Protein AF-A0A850KMX1-F1 (afdb_monomer_lite)

Sequence (187 aa):
MRYEDTRYHNSIPLKSLFILPLLAMLLAETGAYGQVQEAETCGSYVDKFEAGLPGVSKLPDMSARDGIELLSINFREVMRASDQAMKCFSSARNHAVSKKHKEAIEAGIGRTAWVFATAQSQFEQSLDALSSQMLTDLAPAAGGNTEALPEDDAMVRSMEILFDSYMLFERSQELSRRFTGVAPVTE

Structure (mmCIF, N/CA/C/O backbone):
data_AF-A0A850KMX1-F1
#
_entry.id   AF-A0A850KMX1-F1
#
loop_
_atom_site.group_PDB
_atom_site.id
_atom_site.type_symbol
_atom_site.label_atom_id
_atom_site.label_alt_id
_atom_site.label_comp_id
_atom_site.label_asym_id
_atom_site.label_entity_id
_atom_site.label_seq_id
_atom_site.pdbx_PDB_ins_code
_atom_site.Cartn_x
_atom_site.Cartn_y
_atom_site.Cartn_z
_atom_site.occupancy
_atom_site.B_iso_or_equiv
_atom_site.auth_seq_id
_atom_site.auth_comp_id
_atom_site.auth_asym_id
_atom_site.auth_atom_id
_atom_site.pdbx_PDB_model_num
ATOM 1 N N . MET A 1 1 ? -52.595 42.057 81.841 1.00 40.75 1 MET A N 1
ATOM 2 C CA . MET A 1 1 ? -51.297 42.234 81.151 1.00 40.75 1 MET A CA 1
ATOM 3 C C . MET A 1 1 ? -50.528 40.936 81.404 1.00 40.75 1 MET A C 1
ATOM 5 O O . MET A 1 1 ? -50.157 40.733 82.545 1.00 40.75 1 MET A O 1
ATOM 9 N N . ARG A 1 2 ? -50.550 39.867 80.591 1.00 42.84 2 ARG A N 1
ATOM 10 C CA . ARG A 1 2 ? -50.191 39.646 79.168 1.00 42.84 2 ARG A CA 1
ATOM 11 C C . ARG A 1 2 ? -48.823 40.206 78.772 1.00 42.84 2 ARG A C 1
ATOM 13 O O . ARG A 1 2 ? -48.742 41.407 78.569 1.00 42.84 2 ARG A O 1
ATOM 20 N N . TYR A 1 3 ? -47.846 39.302 78.659 1.00 37.03 3 TYR A N 1
ATOM 21 C CA . TYR A 1 3 ? -46.664 39.283 77.777 1.00 37.03 3 TYR A CA 1
ATOM 22 C C . TYR A 1 3 ? -46.131 37.837 77.849 1.00 37.03 3 TYR A C 1
ATOM 24 O O . TYR A 1 3 ? -45.719 37.402 78.918 1.00 37.03 3 TYR A O 1
ATOM 32 N N . GLU A 1 4 ? -46.590 36.948 76.971 1.00 38.19 4 GLU A N 1
ATOM 33 C CA . GLU A 1 4 ? -46.001 36.566 75.673 1.00 38.19 4 GLU A CA 1
ATOM 34 C C . GLU A 1 4 ? -44.667 35.812 75.769 1.00 38.19 4 GLU A C 1
ATOM 36 O O . GLU A 1 4 ? -43.686 36.250 76.361 1.00 38.19 4 GLU A O 1
ATOM 41 N N . ASP A 1 5 ? -44.730 34.629 75.167 1.00 42.19 5 ASP A N 1
ATOM 42 C CA . ASP A 1 5 ? -43.816 33.501 75.132 1.00 42.19 5 ASP A CA 1
ATOM 43 C C . ASP A 1 5 ? -43.307 33.401 73.687 1.00 42.19 5 ASP A C 1
ATOM 45 O O . ASP A 1 5 ? -44.103 33.579 72.767 1.00 42.19 5 ASP A O 1
ATOM 49 N N . THR A 1 6 ? -42.016 33.158 73.461 1.00 42.34 6 THR A N 1
ATOM 50 C CA . THR A 1 6 ? -41.500 32.581 72.200 1.00 42.34 6 THR A CA 1
ATOM 51 C C . THR A 1 6 ? -40.015 32.230 72.340 1.00 42.34 6 THR A C 1
ATOM 53 O O . THR A 1 6 ? -39.121 33.055 72.153 1.00 42.34 6 THR A O 1
ATOM 56 N N . ARG A 1 7 ? -39.729 30.952 72.624 1.00 42.97 7 ARG A N 1
ATOM 57 C CA . ARG A 1 7 ? -38.432 30.338 72.305 1.00 42.97 7 ARG A CA 1
ATOM 58 C C . ARG A 1 7 ? -38.431 29.878 70.848 1.00 42.97 7 ARG A C 1
ATOM 60 O O . ARG A 1 7 ? -39.273 29.086 70.439 1.00 42.97 7 ARG A O 1
ATOM 67 N N . TYR A 1 8 ? -37.442 30.347 70.095 1.00 38.47 8 TYR A N 1
ATOM 68 C CA . TYR A 1 8 ? -37.100 29.868 68.759 1.00 38.47 8 TYR A CA 1
ATOM 69 C C . TYR A 1 8 ? -36.572 28.424 68.819 1.00 38.47 8 TYR A C 1
ATOM 71 O O . TYR A 1 8 ? -35.484 28.181 69.340 1.00 38.47 8 TYR A O 1
ATOM 79 N N . HIS A 1 9 ? -37.311 27.474 68.242 1.00 38.50 9 HIS A N 1
ATOM 80 C CA . HIS A 1 9 ? -36.783 26.175 67.823 1.00 38.50 9 HIS A CA 1
ATOM 81 C C . HIS A 1 9 ? -36.528 26.213 66.315 1.00 38.50 9 HIS A C 1
ATOM 83 O O . HIS A 1 9 ? -37.447 26.335 65.509 1.00 38.50 9 HIS A O 1
ATOM 89 N N . ASN A 1 10 ? -35.256 26.109 65.945 1.00 40.59 10 ASN A N 1
ATOM 90 C CA . ASN A 1 10 ? -34.795 26.051 64.566 1.00 40.59 10 ASN A CA 1
ATOM 91 C C . ASN A 1 10 ? -35.117 24.657 63.994 1.00 40.59 10 ASN A C 1
ATOM 93 O O . ASN A 1 10 ? -34.495 23.672 64.385 1.00 40.59 10 ASN A O 1
ATOM 97 N N . SER A 1 11 ? -36.116 24.570 63.113 1.00 42.03 11 SER A N 1
ATOM 98 C CA . SER A 1 11 ? -36.486 23.352 62.378 1.00 42.03 11 SER A CA 1
ATOM 99 C C . SER A 1 11 ? -36.629 23.711 60.901 1.00 42.03 11 SER A C 1
ATOM 101 O O . SER A 1 11 ? -37.638 24.283 60.496 1.00 42.03 11 SER A O 1
ATOM 103 N N . ILE A 1 12 ? -35.611 23.412 60.093 1.00 48.59 12 ILE A N 1
ATOM 104 C CA . ILE A 1 12 ? -35.689 23.532 58.632 1.00 48.59 12 ILE A CA 1
ATOM 105 C C . ILE A 1 12 ? -36.403 22.277 58.102 1.00 48.59 12 ILE A C 1
ATOM 107 O O . ILE A 1 12 ? -35.935 21.170 58.378 1.00 48.59 12 ILE A O 1
ATOM 111 N N . PRO A 1 13 ? -37.510 22.391 57.346 1.00 41.84 13 PRO A N 1
ATOM 112 C CA . PRO A 1 13 ? -38.149 21.227 56.750 1.00 41.84 13 PRO A CA 1
ATOM 113 C C . PRO A 1 13 ? -37.373 20.737 55.517 1.00 41.84 13 PRO A C 1
ATOM 115 O O . PRO A 1 13 ? -37.164 21.475 54.554 1.00 41.84 13 PRO A O 1
ATOM 118 N N . LEU A 1 14 ? -37.001 19.451 55.529 1.00 47.19 14 LEU A N 1
ATOM 119 C CA . LEU A 1 14 ? -36.587 18.684 54.351 1.00 47.19 14 LEU A CA 1
ATOM 120 C C . LEU A 1 14 ? -37.725 18.655 53.317 1.00 47.19 14 LEU A C 1
ATOM 122 O O . LEU A 1 14 ? -38.615 17.813 53.408 1.00 47.19 14 LEU A O 1
ATOM 126 N N . LYS A 1 15 ? -37.685 19.527 52.309 1.00 43.72 15 LYS A N 1
ATOM 127 C CA . LYS A 1 15 ? -38.418 19.347 51.043 1.00 43.72 15 LYS A CA 1
ATOM 128 C C . LYS A 1 15 ? -37.691 20.048 49.895 1.00 43.72 15 LYS A C 1
ATOM 130 O O . LYS A 1 15 ? -38.143 21.087 49.438 1.00 43.72 15 LYS A O 1
ATOM 135 N N . SER A 1 16 ? -36.571 19.498 49.426 1.00 48.62 16 SER A N 1
ATOM 136 C CA . SER A 1 16 ? -36.074 19.772 48.065 1.00 48.62 16 SER A CA 1
ATOM 137 C C . SER A 1 16 ? -34.912 18.841 47.713 1.00 48.62 16 SER A C 1
ATOM 139 O O . SER A 1 16 ? -33.753 19.208 47.854 1.00 48.62 16 SER A O 1
ATOM 141 N N . LEU A 1 17 ? -35.206 17.602 47.316 1.00 47.88 17 LEU A N 1
ATOM 142 C CA . LEU A 1 17 ? -34.205 16.664 46.787 1.00 47.88 17 LEU A CA 1
ATOM 143 C C . LEU A 1 17 ? -34.908 15.626 45.897 1.00 47.88 17 LEU A C 1
ATOM 145 O O . LEU A 1 17 ? -34.951 14.444 46.200 1.00 47.88 17 LEU A O 1
ATOM 149 N N . PHE A 1 18 ? -35.533 16.090 44.812 1.00 45.28 18 PHE A N 1
ATOM 150 C CA . PHE A 1 18 ? -36.140 15.220 43.792 1.00 45.28 18 PHE A CA 1
ATOM 151 C C . PHE A 1 18 ? -35.980 15.799 42.372 1.00 45.28 18 PHE A C 1
ATOM 153 O O . PHE A 1 18 ? -36.916 15.796 41.584 1.00 45.28 18 PHE A O 1
ATOM 160 N N . ILE A 1 19 ? -34.791 16.316 42.024 1.00 49.88 19 ILE A N 1
ATOM 161 C CA . ILE A 1 19 ? -34.475 16.748 40.636 1.00 49.88 19 ILE A CA 1
ATOM 162 C C . ILE A 1 19 ? -33.159 16.123 40.119 1.00 49.88 19 ILE A C 1
ATOM 164 O O . ILE A 1 19 ? -32.610 16.546 39.114 1.00 49.88 19 ILE A O 1
ATOM 168 N N . LEU A 1 20 ? -32.624 15.080 40.766 1.00 46.66 20 LEU A N 1
ATOM 169 C CA . LEU A 1 20 ? -31.326 14.503 40.374 1.00 46.66 20 LEU A CA 1
ATOM 170 C C . LEU A 1 20 ? -31.308 13.203 39.538 1.00 46.66 20 LEU A C 1
ATOM 172 O O . LEU A 1 20 ? -30.214 12.868 39.093 1.00 46.66 20 LEU A O 1
ATOM 176 N N . PRO A 1 21 ? -32.410 12.488 39.206 1.00 48.66 21 PRO A N 1
ATOM 177 C CA . PRO A 1 21 ? -32.276 11.317 38.335 1.00 48.66 21 PRO A CA 1
ATOM 178 C C . PRO A 1 21 ? -32.398 11.636 36.833 1.00 48.66 21 PRO A C 1
ATOM 180 O O . PRO A 1 21 ? -31.890 10.869 36.021 1.00 48.66 21 PRO A O 1
ATOM 183 N N . LEU A 1 22 ? -33.013 12.759 36.429 1.00 42.19 22 LEU A N 1
ATOM 184 C CA . LEU A 1 22 ? -33.226 13.050 34.999 1.00 42.19 22 LEU A CA 1
ATOM 185 C C . LEU A 1 22 ? -31.980 13.583 34.273 1.00 42.19 22 LEU A C 1
ATOM 187 O O . LEU A 1 22 ? -31.841 13.365 33.073 1.00 42.19 22 LEU A O 1
ATOM 191 N N . LEU A 1 23 ? -31.049 14.236 34.979 1.00 42.75 23 LEU A N 1
ATOM 192 C CA . LEU A 1 23 ? -29.829 14.766 34.354 1.00 42.75 23 LEU A CA 1
ATOM 193 C C . LEU A 1 23 ? -28.781 13.670 34.072 1.00 42.75 23 LEU A C 1
ATOM 195 O O . LEU A 1 23 ? -27.929 13.842 33.207 1.00 42.75 23 LEU A O 1
ATOM 199 N N . ALA A 1 24 ? -28.860 12.528 34.764 1.00 46.09 24 ALA A N 1
ATOM 200 C CA . ALA A 1 24 ? -27.948 11.402 34.564 1.00 46.09 24 ALA A CA 1
ATOM 201 C C . ALA A 1 24 ? -28.299 10.550 33.327 1.00 46.09 24 ALA A C 1
ATOM 203 O O . ALA A 1 24 ? -27.406 9.949 32.736 1.00 46.09 24 ALA A O 1
ATOM 204 N N . MET A 1 25 ? -29.566 10.526 32.890 1.00 41.56 25 MET A N 1
ATOM 205 C CA . MET A 1 25 ? -29.974 9.777 31.689 1.00 41.56 25 MET A CA 1
ATOM 206 C C . MET A 1 25 ? -29.529 10.446 30.377 1.00 41.56 25 MET A C 1
ATOM 208 O O . MET A 1 25 ? -29.204 9.743 29.426 1.00 41.56 25 MET A O 1
ATOM 212 N N . LEU A 1 26 ? -29.403 11.777 30.331 1.00 42.06 26 LEU A N 1
ATOM 213 C CA . LEU A 1 26 ? -28.956 12.506 29.128 1.00 42.06 26 LEU A CA 1
ATOM 214 C C . LEU A 1 26 ? -27.440 12.427 28.862 1.00 42.06 26 LEU A C 1
ATOM 216 O O . LEU A 1 26 ? -27.001 12.670 27.742 1.00 42.06 26 LEU A O 1
ATOM 220 N N . LEU A 1 27 ? -26.632 12.058 29.860 1.00 46.91 27 LEU A N 1
ATOM 221 C CA . LEU A 1 27 ? -25.179 11.877 29.709 1.00 46.91 27 LEU A CA 1
ATOM 222 C C . LEU A 1 27 ? -24.787 10.466 29.238 1.00 46.91 27 LEU A C 1
ATOM 224 O O . LEU A 1 27 ? -23.640 10.245 28.858 1.00 46.91 27 LEU A O 1
ATOM 228 N N . ALA A 1 28 ? -25.722 9.511 29.239 1.00 44.50 28 ALA A N 1
ATOM 229 C CA . ALA A 1 28 ? -25.463 8.156 28.755 1.00 44.50 28 ALA A CA 1
ATOM 230 C C . ALA A 1 28 ? -25.544 8.054 27.219 1.00 44.50 28 ALA A C 1
ATOM 232 O O . ALA A 1 28 ? -24.813 7.269 26.614 1.00 44.50 28 ALA A O 1
ATOM 233 N N . GLU A 1 29 ? -26.381 8.870 26.570 1.00 42.25 29 GLU A N 1
ATOM 234 C CA . GLU A 1 29 ? -26.583 8.815 25.113 1.00 42.25 29 GLU A CA 1
ATOM 235 C C . GLU A 1 29 ? -25.522 9.593 24.319 1.00 42.25 29 GLU A C 1
ATOM 237 O O . GLU A 1 29 ? -25.175 9.202 23.203 1.00 42.25 29 GLU A O 1
ATOM 242 N N . THR A 1 30 ? -24.918 10.632 24.903 1.00 49.91 30 THR A N 1
ATOM 243 C CA . THR A 1 30 ? -23.808 11.368 24.268 1.00 49.91 30 THR A CA 1
ATOM 244 C C . THR A 1 30 ? -22.507 10.565 24.250 1.00 49.91 30 THR A C 1
ATOM 246 O O . THR A 1 30 ? -21.709 10.705 23.323 1.00 49.91 30 THR A O 1
ATOM 249 N N . GLY A 1 31 ? -22.315 9.664 25.219 1.00 49.69 31 GLY A N 1
ATOM 250 C CA . GLY A 1 31 ? -21.156 8.774 25.269 1.00 49.69 31 GLY A CA 1
ATOM 251 C C . GLY A 1 31 ? -21.110 7.799 24.092 1.00 49.69 31 GLY A C 1
ATOM 252 O O . GLY A 1 31 ? -20.048 7.586 23.519 1.00 49.69 31 GLY A O 1
ATOM 253 N N . ALA A 1 32 ? -22.254 7.253 23.672 1.00 49.75 32 ALA A N 1
ATOM 254 C CA . ALA A 1 32 ? -22.308 6.321 22.546 1.00 49.75 32 ALA A CA 1
ATOM 255 C C . ALA A 1 32 ? -22.089 7.009 21.185 1.00 49.75 32 ALA A C 1
ATOM 257 O O . ALA A 1 32 ? -21.544 6.383 20.278 1.00 49.75 32 ALA A O 1
ATOM 258 N N . TYR A 1 33 ? -22.496 8.275 21.042 1.00 54.00 33 TYR A N 1
ATOM 259 C CA . TYR A 1 33 ? -22.301 9.055 19.813 1.00 54.00 33 TYR A CA 1
ATOM 260 C C . TYR A 1 33 ? -20.843 9.506 19.642 1.00 54.00 33 TYR A C 1
ATOM 262 O O . TYR A 1 33 ? -20.275 9.331 18.567 1.00 54.00 33 TYR A O 1
ATOM 270 N N . GLY A 1 34 ? -20.202 9.997 20.711 1.00 57.88 34 GLY A N 1
ATOM 271 C CA . GLY A 1 34 ? -18.785 10.388 20.668 1.00 57.88 34 GLY A CA 1
ATOM 272 C C . GLY A 1 34 ? -17.829 9.216 20.406 1.00 57.88 34 GLY A C 1
ATOM 273 O O . GLY A 1 34 ? -16.787 9.395 19.787 1.00 57.88 34 GLY A O 1
ATOM 274 N N . GLN A 1 35 ? -18.208 8.002 20.818 1.00 57.62 35 GLN A N 1
ATOM 275 C CA . GLN A 1 35 ? -17.413 6.778 20.639 1.00 57.62 35 GLN A CA 1
ATOM 276 C C . GLN A 1 35 ? -17.375 6.270 19.191 1.00 57.62 35 GLN A C 1
ATOM 278 O O . GLN A 1 35 ? -16.354 5.769 18.735 1.00 57.62 35 GLN A O 1
ATOM 283 N N . VAL A 1 36 ? -18.477 6.395 18.448 1.00 60.62 36 VAL A N 1
ATOM 284 C CA . VAL A 1 36 ? -18.501 6.025 17.020 1.00 60.62 36 VAL A CA 1
ATOM 285 C C . VAL A 1 36 ? -17.684 7.027 16.198 1.00 60.62 36 VAL A C 1
ATOM 287 O O . VAL A 1 36 ? -16.958 6.641 15.286 1.00 60.62 36 VAL A O 1
ATOM 290 N N . GLN A 1 37 ? -17.721 8.300 16.591 1.00 72.19 37 GLN A N 1
ATOM 291 C CA . GLN A 1 37 ? -17.010 9.380 15.916 1.00 72.19 37 GLN A CA 1
ATOM 292 C C . GLN A 1 37 ? -15.475 9.257 16.017 1.00 72.19 37 GLN A C 1
ATOM 294 O O . GLN A 1 37 ? -14.766 9.621 15.078 1.00 72.19 37 GLN A O 1
ATOM 299 N N . GLU A 1 38 ? -14.938 8.710 17.116 1.00 73.12 38 GLU A N 1
ATOM 300 C CA . GLU A 1 38 ? -13.495 8.438 17.257 1.00 73.12 38 GLU A CA 1
ATOM 301 C C . GLU A 1 38 ? -13.024 7.353 16.271 1.00 73.12 38 GLU A C 1
ATOM 303 O O . GLU A 1 38 ? -12.017 7.534 15.582 1.00 73.12 38 GLU A O 1
ATOM 308 N N . ALA A 1 39 ? -13.794 6.268 16.123 1.00 75.19 39 ALA A N 1
ATOM 309 C CA . ALA A 1 39 ? -13.506 5.211 15.153 1.00 75.19 39 ALA A CA 1
ATOM 310 C C . ALA A 1 39 ? -13.591 5.714 13.698 1.00 75.19 39 ALA A C 1
ATOM 312 O O . ALA A 1 39 ? -12.718 5.402 12.886 1.00 75.19 39 ALA A O 1
ATOM 313 N N . GLU A 1 40 ? -14.589 6.544 13.377 1.00 78.31 40 GLU A N 1
ATOM 314 C CA . GLU A 1 40 ? -14.701 7.212 12.071 1.00 78.31 40 GLU A CA 1
ATOM 315 C C . GLU A 1 40 ? -13.499 8.129 11.799 1.00 78.31 40 GLU A C 1
ATOM 317 O O . GLU A 1 40 ? -12.924 8.107 10.709 1.00 78.31 40 GLU A O 1
ATOM 322 N N . THR A 1 41 ? -13.044 8.872 12.812 1.00 89.44 41 THR A N 1
ATOM 323 C CA . THR A 1 41 ? -11.872 9.752 12.695 1.00 89.44 41 THR A CA 1
ATOM 324 C C . THR A 1 41 ? -10.599 8.955 12.398 1.00 89.44 41 THR A C 1
ATOM 326 O O . THR A 1 41 ? -9.825 9.346 11.524 1.00 89.44 41 THR A O 1
ATOM 329 N N . CYS A 1 42 ? -10.390 7.809 13.056 1.00 93.19 42 CYS A N 1
ATOM 330 C CA . CYS A 1 42 ? -9.267 6.919 12.744 1.00 93.19 42 CYS A CA 1
ATOM 331 C C . CYS A 1 42 ? -9.371 6.301 11.338 1.00 93.19 42 CYS A C 1
ATOM 333 O O . CYS A 1 42 ? -8.352 6.115 10.675 1.00 93.19 42 CYS A O 1
ATOM 335 N N . GLY A 1 43 ? -10.584 6.013 10.857 1.00 91.69 43 GLY A N 1
ATOM 336 C CA . GLY A 1 43 ? -10.814 5.521 9.496 1.00 91.69 43 GLY A CA 1
ATOM 337 C C . GLY A 1 43 ? -10.489 6.552 8.411 1.00 91.69 43 GLY A C 1
ATOM 338 O O . GLY A 1 43 ? -10.031 6.168 7.335 1.00 91.69 43 GLY A O 1
ATOM 339 N N . SER A 1 44 ? -10.636 7.846 8.712 1.00 95.38 44 SER A N 1
ATOM 340 C CA . SER A 1 44 ? -10.509 8.927 7.725 1.00 95.38 44 SER A CA 1
ATOM 341 C C . SER A 1 44 ? -9.155 9.005 7.011 1.00 95.38 44 SER A C 1
ATOM 343 O O . SER A 1 44 ? -9.078 9.459 5.868 1.00 95.38 44 SER A O 1
ATOM 345 N N . TYR A 1 45 ? -8.077 8.515 7.640 1.00 96.25 45 TYR A N 1
ATOM 346 C CA . TYR A 1 45 ? -6.745 8.492 7.027 1.00 96.25 45 TYR A CA 1
ATOM 347 C C . TYR A 1 45 ? -6.723 7.714 5.705 1.00 96.25 45 TYR A C 1
ATOM 349 O O . TYR A 1 45 ? -5.943 8.062 4.816 1.00 96.25 45 TYR A O 1
ATOM 357 N N . VAL A 1 46 ? -7.563 6.681 5.565 1.00 96.44 46 VAL A N 1
ATOM 358 C CA . VAL A 1 46 ? -7.567 5.787 4.399 1.00 96.44 46 VAL A CA 1
ATOM 359 C C . VAL A 1 46 ? -8.720 6.015 3.419 1.00 96.44 46 VAL A C 1
ATOM 361 O O . VAL A 1 46 ? -8.725 5.392 2.362 1.00 96.44 46 VAL A O 1
ATOM 364 N N . ASP A 1 47 ? -9.651 6.931 3.700 1.00 95.19 47 ASP A N 1
ATOM 365 C CA . ASP A 1 47 ? -10.864 7.146 2.888 1.00 95.19 47 ASP A CA 1
ATOM 366 C C . ASP A 1 47 ? -10.559 7.414 1.412 1.00 95.19 47 ASP A C 1
ATOM 368 O O . ASP A 1 47 ? -11.194 6.868 0.514 1.00 95.19 47 ASP A O 1
ATOM 372 N N . LYS A 1 48 ? -9.521 8.212 1.142 1.00 95.06 48 LYS A N 1
ATOM 373 C CA . LYS A 1 48 ? -9.138 8.565 -0.232 1.00 95.06 48 LYS A CA 1
ATOM 374 C C . LYS A 1 48 ? -8.616 7.381 -1.063 1.00 95.06 48 LYS A C 1
ATOM 376 O O . LYS A 1 48 ? -8.370 7.550 -2.253 1.00 95.06 48 LYS A O 1
ATOM 381 N N . PHE A 1 49 ? -8.415 6.221 -0.441 1.00 96.44 49 PHE A N 1
ATOM 382 C CA . PHE A 1 49 ? -7.856 5.017 -1.050 1.00 96.44 49 PHE A CA 1
ATOM 383 C C . PHE A 1 49 ? -8.859 3.862 -1.138 1.00 96.44 49 PHE A C 1
ATOM 385 O O . PHE A 1 49 ? -8.475 2.763 -1.523 1.00 96.44 49 PHE A O 1
ATOM 392 N N . GLU A 1 50 ? -10.139 4.073 -0.813 1.00 93.31 50 GLU A N 1
ATOM 393 C CA . GLU A 1 50 ? -11.155 3.009 -0.883 1.00 93.31 50 GLU A CA 1
ATOM 394 C C . GLU A 1 50 ? -11.295 2.388 -2.276 1.00 93.31 50 GLU A C 1
ATOM 396 O O . GLU A 1 50 ? -11.562 1.197 -2.400 1.00 93.31 50 GLU A O 1
ATOM 401 N N . ALA A 1 51 ? -11.078 3.177 -3.328 1.00 92.00 51 ALA A N 1
ATOM 402 C CA . ALA A 1 51 ? -11.082 2.694 -4.708 1.00 92.00 51 ALA A CA 1
ATOM 403 C C . ALA A 1 51 ? -9.743 2.050 -5.136 1.00 92.00 51 ALA A C 1
ATOM 405 O O . ALA A 1 51 ? -9.597 1.630 -6.285 1.00 92.00 51 ALA A O 1
ATOM 406 N N . GLY A 1 52 ? -8.765 1.980 -4.232 1.00 91.81 52 GLY A N 1
ATOM 407 C CA . GLY A 1 52 ? -7.401 1.538 -4.494 1.00 91.81 52 GLY A CA 1
ATOM 408 C C . GLY A 1 52 ? -6.416 2.693 -4.689 1.00 91.81 52 GLY A C 1
ATOM 409 O O . GLY A 1 52 ? -6.579 3.790 -4.148 1.00 91.81 52 GLY A O 1
ATOM 410 N N . LEU A 1 53 ? -5.347 2.428 -5.437 1.00 94.88 53 LEU A N 1
ATOM 411 C CA . LEU A 1 53 ? -4.252 3.362 -5.657 1.00 94.88 53 LEU A CA 1
ATOM 412 C C . LEU A 1 53 ? -4.658 4.506 -6.601 1.00 94.88 53 LEU A C 1
ATOM 414 O O . LEU A 1 53 ? -5.088 4.264 -7.734 1.00 94.88 53 LEU A O 1
ATOM 418 N N . PRO A 1 54 ? -4.471 5.772 -6.190 1.00 92.06 54 PRO A N 1
ATOM 419 C CA . PRO A 1 54 ? -4.733 6.907 -7.056 1.00 92.06 54 PRO A CA 1
ATOM 420 C C . PRO A 1 54 ? -3.801 6.897 -8.267 1.00 92.06 54 PRO A C 1
ATOM 422 O O . PRO A 1 54 ? -2.624 6.561 -8.171 1.00 92.06 54 PRO A O 1
ATOM 425 N N . GLY A 1 55 ? -4.327 7.305 -9.421 1.00 85.69 55 GLY A N 1
ATOM 426 C CA . GLY A 1 55 ? -3.524 7.483 -10.631 1.00 85.69 55 GLY A CA 1
ATOM 427 C C . GLY A 1 55 ? -3.195 6.204 -11.404 1.00 85.69 55 GLY A C 1
ATOM 428 O O . GLY A 1 55 ? -2.655 6.330 -12.497 1.00 85.69 55 GLY A O 1
ATOM 429 N N . VAL A 1 56 ? -3.584 5.012 -10.928 1.00 87.00 56 VAL A N 1
ATOM 430 C CA . VAL A 1 56 ? -3.369 3.741 -11.657 1.00 87.00 56 VAL A CA 1
ATOM 431 C C . VAL A 1 56 ? -3.983 3.767 -13.060 1.00 87.00 56 VAL A C 1
ATOM 433 O O . VAL A 1 56 ? -3.396 3.256 -14.006 1.00 87.00 56 VAL A O 1
ATOM 436 N N . SER A 1 57 ? -5.121 4.443 -13.236 1.00 89.44 57 SER A N 1
ATOM 437 C CA . SER A 1 57 ? -5.769 4.596 -14.545 1.00 89.44 57 SER A CA 1
ATOM 438 C C . SER A 1 57 ? -4.956 5.393 -15.570 1.00 89.44 57 SER A C 1
ATOM 440 O O . SER A 1 57 ? -5.268 5.322 -16.752 1.00 89.44 57 SER A O 1
ATOM 442 N N . LYS A 1 58 ? -3.941 6.151 -15.138 1.00 90.44 58 LYS A N 1
ATOM 443 C CA . LYS A 1 58 ? -3.061 6.939 -16.013 1.00 90.44 58 LYS A CA 1
ATOM 444 C C . LYS A 1 58 ? -1.804 6.178 -16.430 1.00 90.44 58 LYS A C 1
ATOM 446 O O . LYS A 1 58 ? -1.125 6.622 -17.345 1.00 90.44 58 LYS A O 1
ATOM 451 N N . LEU A 1 59 ? -1.485 5.063 -15.764 1.00 92.06 59 LEU A N 1
ATOM 452 C CA . LEU A 1 59 ? -0.254 4.305 -16.010 1.00 92.06 59 LEU A CA 1
ATOM 453 C C . LEU A 1 59 ? -0.086 3.850 -17.468 1.00 92.06 59 LEU A C 1
ATOM 455 O O . LEU A 1 59 ? 1.036 3.952 -17.954 1.00 92.06 59 LEU A O 1
ATOM 459 N N . PRO A 1 60 ? -1.140 3.417 -18.196 1.00 91.25 60 PRO A N 1
ATOM 460 C CA . PRO A 1 60 ? -0.988 3.004 -19.594 1.00 91.25 60 PRO A CA 1
ATOM 461 C C . PRO A 1 60 ? -0.494 4.110 -20.539 1.00 91.25 60 PRO A C 1
ATOM 463 O O . PRO A 1 60 ? 0.041 3.798 -21.598 1.00 91.25 60 PRO A O 1
ATOM 466 N N . ASP A 1 61 ? -0.666 5.382 -20.165 1.00 91.81 61 ASP A N 1
ATOM 467 C CA . ASP A 1 61 ? -0.268 6.542 -20.972 1.00 91.81 61 ASP A CA 1
ATOM 468 C C . ASP A 1 61 ? 1.126 7.086 -20.592 1.00 91.81 61 ASP A C 1
ATOM 470 O O . ASP A 1 61 ? 1.569 8.102 -21.132 1.00 91.81 61 ASP A O 1
ATOM 474 N N . MET A 1 62 ? 1.812 6.456 -19.633 1.00 92.81 62 MET A N 1
ATOM 475 C CA . MET A 1 62 ? 3.104 6.897 -19.099 1.00 92.81 62 MET A CA 1
ATOM 476 C C . MET A 1 62 ? 4.248 6.005 -19.589 1.00 92.81 62 MET A C 1
ATOM 478 O O . MET A 1 62 ? 4.045 4.854 -19.972 1.00 92.81 62 MET A O 1
ATOM 482 N N . SER A 1 63 ? 5.479 6.524 -19.534 1.00 92.19 63 SER A N 1
ATOM 483 C CA . SER A 1 63 ? 6.653 5.654 -19.639 1.00 92.19 63 SER A CA 1
ATOM 484 C C . SER A 1 63 ? 6.673 4.672 -18.462 1.00 92.19 63 SER A C 1
ATOM 486 O O . SER A 1 63 ? 6.186 4.997 -17.375 1.00 92.19 63 SER A O 1
ATOM 488 N N . ALA A 1 64 ? 7.262 3.486 -18.644 1.00 92.31 64 ALA A N 1
ATOM 489 C CA . ALA A 1 64 ? 7.328 2.492 -17.574 1.00 92.31 64 ALA A CA 1
ATOM 490 C C . ALA A 1 64 ? 8.005 3.052 -16.311 1.00 92.31 64 ALA A C 1
ATOM 492 O O . ALA A 1 64 ? 7.515 2.860 -15.198 1.00 92.31 64 ALA A O 1
ATOM 493 N N . ARG A 1 65 ? 9.076 3.833 -16.494 1.00 92.12 65 ARG A N 1
ATOM 494 C CA . ARG A 1 65 ? 9.778 4.526 -15.412 1.00 92.12 65 ARG A CA 1
ATOM 495 C C . ARG A 1 65 ? 8.871 5.503 -14.663 1.00 92.12 65 ARG A C 1
ATOM 497 O O . ARG A 1 65 ? 8.741 5.385 -13.447 1.00 92.12 65 ARG A O 1
ATOM 504 N N . ASP A 1 66 ? 8.242 6.444 -15.369 1.00 94.06 66 ASP A N 1
ATOM 505 C CA . ASP A 1 66 ? 7.379 7.450 -14.732 1.00 94.06 66 ASP A CA 1
ATOM 506 C C . ASP A 1 66 ? 6.170 6.787 -14.058 1.00 94.06 66 ASP A C 1
ATOM 508 O O . ASP A 1 66 ? 5.727 7.210 -12.988 1.00 94.06 66 ASP A O 1
ATOM 512 N N . GLY A 1 67 ? 5.658 5.712 -14.665 1.00 96.06 67 GLY A N 1
ATOM 513 C CA . GLY A 1 67 ? 4.609 4.874 -14.105 1.00 96.06 67 GLY A CA 1
ATOM 514 C C . GLY A 1 67 ? 5.022 4.246 -12.774 1.00 96.06 67 GLY A C 1
ATOM 515 O O . GLY A 1 67 ? 4.279 4.360 -11.801 1.00 96.06 67 GLY A O 1
ATOM 516 N N . ILE A 1 68 ? 6.213 3.638 -12.695 1.00 96.19 68 ILE A N 1
ATOM 517 C CA . ILE A 1 68 ? 6.738 3.040 -11.455 1.00 96.19 68 ILE A CA 1
ATOM 518 C C . ILE A 1 68 ? 6.974 4.118 -10.392 1.00 96.19 68 ILE A C 1
ATOM 520 O O . ILE A 1 68 ? 6.607 3.920 -9.233 1.00 96.19 68 ILE A O 1
ATOM 524 N N . GLU A 1 69 ? 7.533 5.273 -10.763 1.00 95.56 69 GLU A N 1
ATOM 525 C CA . GLU A 1 69 ? 7.740 6.393 -9.838 1.00 95.56 69 GLU A CA 1
ATOM 526 C C . GLU A 1 69 ? 6.404 6.876 -9.240 1.00 95.56 69 GLU A C 1
ATOM 528 O O . GLU A 1 69 ? 6.261 6.955 -8.013 1.00 95.56 69 GLU A O 1
ATOM 533 N N . LEU A 1 70 ? 5.392 7.133 -10.079 1.00 96.06 70 LEU A N 1
ATOM 534 C CA . LEU A 1 70 ? 4.058 7.550 -9.636 1.00 96.06 70 LEU A CA 1
ATOM 535 C C . LEU A 1 70 ? 3.381 6.477 -8.774 1.00 96.06 70 LEU A C 1
ATOM 537 O O . LEU A 1 70 ? 2.794 6.794 -7.734 1.00 96.06 70 LEU A O 1
ATOM 541 N N . LEU A 1 71 ? 3.457 5.215 -9.191 1.00 97.12 71 LEU A N 1
ATOM 542 C CA . LEU A 1 71 ? 2.894 4.081 -8.467 1.00 97.12 71 LEU A CA 1
ATOM 543 C C . LEU A 1 71 ? 3.508 3.976 -7.059 1.00 97.12 71 LEU A C 1
ATOM 545 O O . LEU A 1 71 ? 2.779 3.902 -6.066 1.00 97.12 71 LEU A O 1
ATOM 549 N N . SER A 1 72 ? 4.836 4.060 -6.956 1.00 97.44 72 SER A N 1
ATOM 550 C CA . SER A 1 72 ? 5.584 4.015 -5.693 1.00 97.44 72 SER A CA 1
ATOM 551 C C . SER A 1 72 ? 5.307 5.208 -4.783 1.00 97.44 72 SER A C 1
ATOM 553 O O . SER A 1 72 ? 5.215 5.036 -3.564 1.00 97.44 72 SER A O 1
ATOM 555 N N . ILE A 1 73 ? 5.111 6.412 -5.329 1.00 96.56 73 ILE A N 1
ATOM 556 C CA . ILE A 1 73 ? 4.673 7.581 -4.548 1.00 96.56 73 ILE A CA 1
ATOM 557 C C . ILE A 1 73 ? 3.309 7.310 -3.909 1.00 96.56 73 ILE A C 1
ATOM 559 O O . ILE A 1 73 ? 3.171 7.417 -2.689 1.00 96.56 73 ILE A O 1
ATOM 563 N N . ASN A 1 74 ? 2.320 6.906 -4.708 1.00 97.12 74 ASN A N 1
ATOM 564 C CA . ASN A 1 74 ? 0.965 6.663 -4.215 1.00 97.12 74 ASN A CA 1
ATOM 565 C C . ASN A 1 74 ? 0.924 5.526 -3.188 1.00 97.12 74 ASN A C 1
ATOM 567 O O . ASN A 1 74 ? 0.255 5.640 -2.160 1.00 97.12 74 ASN A O 1
ATOM 571 N N . PHE A 1 75 ? 1.687 4.457 -3.406 1.00 98.00 75 PHE A N 1
ATOM 572 C CA . PHE A 1 75 ? 1.716 3.338 -2.472 1.00 98.00 75 PHE A CA 1
ATOM 573 C C . PHE A 1 75 ? 2.381 3.687 -1.136 1.00 98.00 75 PHE A C 1
ATOM 575 O O . PHE A 1 75 ? 1.877 3.296 -0.080 1.00 98.00 75 PHE A O 1
ATOM 582 N N . ARG A 1 76 ? 3.436 4.517 -1.134 1.00 97.94 76 ARG A N 1
ATOM 583 C CA . ARG A 1 76 ? 4.000 5.079 0.110 1.00 97.94 76 ARG A CA 1
ATOM 584 C C . ARG A 1 76 ? 2.961 5.877 0.892 1.00 97.94 76 ARG A C 1
ATOM 586 O O . ARG A 1 76 ? 2.929 5.785 2.122 1.00 97.94 76 ARG A O 1
ATOM 593 N N . GLU A 1 77 ? 2.109 6.645 0.213 1.00 97.75 77 GLU A N 1
ATOM 594 C CA . GLU A 1 77 ? 1.041 7.382 0.891 1.00 97.75 77 GLU A CA 1
ATOM 595 C C . GLU A 1 77 ? 0.017 6.447 1.537 1.00 97.75 77 GLU A C 1
ATOM 597 O O . GLU A 1 77 ? -0.353 6.675 2.691 1.00 97.75 77 GLU A O 1
ATOM 602 N N . VAL A 1 78 ? -0.391 5.381 0.840 1.00 97.69 78 VAL A N 1
ATOM 603 C CA . VAL A 1 78 ? -1.298 4.365 1.396 1.00 97.69 78 VAL A CA 1
ATOM 604 C C . VAL A 1 78 ? -0.680 3.692 2.618 1.00 97.69 78 VAL A C 1
ATOM 606 O O . VAL A 1 78 ? -1.340 3.582 3.652 1.00 97.69 78 VAL A O 1
ATOM 609 N N . MET A 1 79 ? 0.591 3.283 2.542 1.00 97.44 79 MET A N 1
ATOM 610 C CA . MET A 1 79 ? 1.306 2.691 3.677 1.00 97.44 79 MET A CA 1
ATOM 611 C C . MET A 1 79 ? 1.332 3.638 4.880 1.00 97.44 79 MET A C 1
ATOM 613 O O . MET A 1 79 ? 1.055 3.219 6.003 1.00 97.44 79 MET A O 1
ATOM 617 N N . ARG A 1 80 ? 1.627 4.926 4.656 1.00 97.50 80 ARG A N 1
ATOM 618 C CA . ARG A 1 80 ? 1.654 5.936 5.721 1.00 97.50 80 ARG A CA 1
ATOM 619 C C . ARG A 1 80 ? 0.276 6.130 6.349 1.00 97.50 80 ARG A C 1
ATOM 621 O O . ARG A 1 80 ? 0.173 6.159 7.571 1.00 97.50 80 ARG A O 1
ATOM 628 N N . ALA A 1 81 ? -0.762 6.272 5.530 1.00 97.44 81 ALA A N 1
ATOM 629 C CA . ALA A 1 81 ? -2.135 6.441 5.993 1.00 97.44 81 ALA A CA 1
ATOM 630 C C . ALA A 1 81 ? -2.628 5.226 6.788 1.00 97.44 81 ALA A C 1
ATOM 632 O O . ALA A 1 81 ? -3.220 5.377 7.852 1.00 97.44 81 ALA A O 1
ATOM 633 N N . SER A 1 82 ? -2.316 4.026 6.305 1.00 96.69 82 SER A N 1
ATOM 634 C CA . SER A 1 82 ? -2.686 2.765 6.947 1.00 96.69 82 SER A CA 1
ATOM 635 C C . SER A 1 82 ? -1.983 2.587 8.297 1.00 96.69 82 SER A C 1
ATOM 637 O O . SER A 1 82 ? -2.623 2.238 9.286 1.00 96.69 82 SER A O 1
ATOM 639 N N . ASP A 1 83 ? -0.688 2.906 8.388 1.00 95.81 83 ASP A N 1
ATOM 640 C CA . ASP A 1 83 ? 0.051 2.903 9.659 1.00 95.81 83 ASP A CA 1
ATOM 641 C C . ASP A 1 83 ? -0.487 3.959 10.647 1.00 95.81 83 ASP A C 1
ATOM 643 O O . ASP A 1 83 ? -0.613 3.680 11.841 1.00 95.81 83 ASP A O 1
ATOM 647 N N . GLN A 1 84 ? -0.865 5.150 10.165 1.00 95.88 84 GLN A N 1
ATOM 648 C CA . GLN A 1 84 ? -1.502 6.191 10.984 1.00 95.88 84 GLN A CA 1
ATOM 649 C C . GLN A 1 84 ? -2.866 5.748 11.526 1.00 95.88 84 GLN A C 1
ATOM 651 O O . GLN A 1 84 ? -3.106 5.873 12.729 1.00 95.88 84 GLN A O 1
ATOM 656 N N . ALA A 1 85 ? -3.721 5.176 10.674 1.00 95.31 85 ALA A N 1
ATOM 657 C CA . ALA A 1 85 ? -5.008 4.616 11.076 1.00 95.31 85 ALA A CA 1
ATOM 658 C C . ALA A 1 85 ? -4.831 3.525 12.141 1.00 95.31 85 ALA A C 1
ATOM 660 O O . ALA A 1 85 ? -5.468 3.578 13.191 1.00 95.31 85 ALA A O 1
ATOM 661 N N . MET A 1 86 ? -3.900 2.588 11.940 1.00 93.00 86 MET A N 1
ATOM 662 C CA . MET A 1 86 ? -3.659 1.504 12.898 1.00 93.00 86 MET A CA 1
ATOM 663 C C . MET A 1 86 ? -3.138 1.991 14.248 1.00 93.00 86 MET A C 1
ATOM 665 O O . MET A 1 86 ? -3.561 1.485 15.288 1.00 93.00 86 MET A O 1
ATOM 669 N N . LYS A 1 87 ? -2.267 3.004 14.268 1.00 92.50 87 LYS A N 1
ATOM 670 C CA . LYS A 1 87 ? -1.835 3.648 15.519 1.00 92.50 87 LYS A CA 1
ATOM 671 C C . LYS A 1 87 ? -2.999 4.338 16.228 1.00 92.50 87 LYS A C 1
ATOM 673 O O . LYS A 1 87 ? -3.121 4.208 17.444 1.00 92.50 87 LYS A O 1
ATOM 678 N N . CYS A 1 88 ? -3.861 5.021 15.474 1.00 93.69 88 CYS A N 1
ATOM 679 C CA . CYS A 1 88 ? -5.065 5.660 15.999 1.00 93.69 88 CYS A CA 1
ATOM 680 C C . CYS A 1 88 ? -6.001 4.626 16.639 1.00 93.69 88 CYS A C 1
ATOM 682 O O . CYS A 1 88 ? -6.306 4.731 17.825 1.00 93.69 88 CYS A O 1
ATOM 684 N N . PHE A 1 89 ? -6.352 3.559 15.913 1.00 92.50 89 PHE A N 1
ATOM 685 C CA . PHE A 1 89 ? -7.196 2.487 16.441 1.00 92.50 89 PHE A CA 1
ATOM 686 C C . PHE A 1 89 ? -6.562 1.774 17.635 1.00 92.50 89 PHE A C 1
ATOM 688 O O . PHE A 1 89 ? -7.248 1.498 18.614 1.00 92.50 89 PHE A O 1
ATOM 695 N N . SER A 1 90 ? -5.250 1.519 17.611 1.00 89.94 90 SER A N 1
ATOM 696 C CA . SER A 1 90 ? -4.546 0.938 18.759 1.00 89.94 90 SER A CA 1
ATOM 697 C C . SER A 1 90 ? -4.656 1.816 20.006 1.00 89.94 90 SER A C 1
ATOM 699 O O . SER A 1 90 ? -4.753 1.281 21.108 1.00 89.94 90 SER A O 1
ATOM 701 N N . SER A 1 91 ? -4.640 3.141 19.848 1.00 88.81 91 SER A N 1
ATOM 702 C CA . SER A 1 91 ? -4.877 4.076 20.949 1.00 88.81 91 SER A CA 1
ATOM 703 C C . SER A 1 91 ? -6.337 4.025 21.404 1.00 88.81 91 SER A C 1
ATOM 705 O O . SER A 1 91 ? -6.594 3.847 22.593 1.00 88.81 91 SER A O 1
ATOM 707 N N . ALA A 1 92 ? -7.289 4.090 20.469 1.00 87.94 92 ALA A N 1
ATOM 708 C CA . ALA A 1 92 ? -8.724 4.059 20.756 1.00 87.94 92 ALA A CA 1
ATOM 709 C C . ALA A 1 92 ? -9.151 2.777 21.501 1.00 87.94 92 ALA A C 1
ATOM 711 O O . ALA A 1 92 ? -9.948 2.837 22.438 1.00 87.94 92 ALA A O 1
ATOM 712 N N . ARG A 1 93 ? -8.555 1.614 21.181 1.00 87.44 93 ARG A N 1
ATOM 713 C CA . ARG A 1 93 ? -8.803 0.341 21.895 1.00 87.44 93 ARG A CA 1
ATOM 714 C C . ARG A 1 93 ? -8.536 0.446 23.397 1.00 87.44 93 ARG A C 1
ATOM 716 O O . ARG A 1 93 ? -9.298 -0.117 24.181 1.00 87.44 93 ARG A O 1
ATOM 723 N N . ASN A 1 94 ? -7.509 1.190 23.810 1.00 83.12 94 ASN A N 1
ATOM 724 C CA . ASN A 1 94 ? -7.162 1.368 25.227 1.00 83.12 94 ASN A CA 1
ATOM 725 C C . ASN A 1 94 ? -8.173 2.242 25.986 1.00 83.12 94 ASN A C 1
ATOM 727 O O . ASN A 1 94 ? -8.214 2.215 27.215 1.00 83.12 94 ASN A O 1
ATOM 731 N N . HIS A 1 95 ? -9.003 2.993 25.261 1.00 81.56 95 HIS A N 1
ATOM 732 C CA . HIS A 1 95 ? -10.037 3.872 25.802 1.00 81.56 95 HIS A CA 1
ATOM 733 C C . HIS A 1 95 ? -11.456 3.344 25.526 1.00 81.56 95 HIS A C 1
ATOM 735 O O . HIS A 1 95 ? -12.450 4.012 25.821 1.00 81.56 95 HIS A O 1
ATOM 741 N N . ALA A 1 96 ? -11.581 2.125 24.993 1.00 82.69 96 ALA A N 1
ATOM 742 C CA . ALA A 1 96 ? -12.860 1.552 24.608 1.00 82.69 96 ALA A CA 1
ATOM 743 C C . ALA A 1 96 ? -13.678 1.079 25.824 1.00 82.69 96 ALA A C 1
ATOM 745 O O . ALA A 1 96 ? -13.493 -0.023 26.347 1.00 82.69 96 ALA A O 1
ATOM 746 N N . VAL A 1 97 ? -14.626 1.913 26.260 1.00 81.06 97 VAL A N 1
ATOM 747 C CA . VAL A 1 97 ? -15.436 1.673 27.470 1.00 81.06 97 VAL A CA 1
ATOM 748 C C . VAL A 1 97 ? -16.715 0.854 27.248 1.00 81.06 97 VAL A C 1
ATOM 750 O O . VAL A 1 97 ? -17.279 0.349 28.215 1.00 81.06 97 VAL A O 1
ATOM 753 N N . SER A 1 98 ? -17.191 0.697 26.007 1.00 84.25 98 SER A N 1
ATOM 754 C CA . SER A 1 98 ? -18.449 -0.006 25.698 1.00 84.25 98 SER A CA 1
ATOM 755 C C . SER A 1 98 ? -18.264 -1.100 24.641 1.00 84.25 98 SER A C 1
ATOM 757 O O . SER A 1 98 ? -17.324 -1.047 23.848 1.00 84.25 98 SER A O 1
ATOM 759 N N . LYS A 1 99 ? -19.171 -2.093 24.609 1.00 87.88 99 LYS A N 1
ATOM 760 C CA . LYS A 1 99 ? -19.184 -3.140 23.565 1.00 87.88 99 LYS A CA 1
ATOM 761 C C . LYS A 1 99 ? -19.295 -2.513 22.169 1.00 87.88 99 LYS A C 1
ATOM 763 O O . LYS A 1 99 ? -18.463 -2.791 21.317 1.00 87.88 99 LYS A O 1
ATOM 768 N N . LYS A 1 100 ? -20.239 -1.580 21.994 1.00 86.06 100 LYS A N 1
ATOM 769 C CA . LYS A 1 100 ? -20.462 -0.856 20.733 1.00 86.06 100 LYS A CA 1
ATOM 770 C C . LYS A 1 100 ? -19.224 -0.076 20.270 1.00 86.06 100 LYS A C 1
ATOM 772 O O . LYS A 1 100 ? -18.922 -0.063 19.083 1.00 86.06 100 LYS A O 1
ATOM 777 N N . HIS A 1 101 ? -18.491 0.555 21.191 1.00 85.12 101 HIS A N 1
ATOM 778 C CA . HIS A 1 101 ? -17.250 1.254 20.846 1.00 85.12 101 HIS A CA 1
ATOM 779 C C . HIS A 1 101 ? -16.175 0.279 20.352 1.00 85.12 101 HIS A C 1
ATOM 781 O O . HIS A 1 101 ? -15.547 0.526 19.328 1.00 85.12 101 HIS A O 1
ATOM 787 N N . LYS A 1 102 ? -16.001 -0.859 21.037 1.00 87.62 102 LYS A N 1
ATOM 788 C CA . LYS A 1 102 ? -15.065 -1.908 20.606 1.00 87.62 102 LYS A CA 1
ATOM 789 C C . LYS A 1 102 ? -15.425 -2.433 19.218 1.00 87.62 102 LYS A C 1
ATOM 791 O O . LYS A 1 102 ? -14.554 -2.488 18.363 1.00 87.62 102 LYS A O 1
ATOM 796 N N . GLU A 1 103 ? -16.698 -2.739 18.974 1.00 89.94 103 GLU A N 1
ATOM 797 C CA . GLU A 1 103 ? -17.189 -3.187 17.663 1.00 89.94 103 GLU A CA 1
ATOM 798 C C . GLU A 1 103 ? -16.906 -2.162 16.554 1.00 89.94 103 GLU A C 1
ATOM 800 O O . GLU A 1 103 ? -16.427 -2.538 15.487 1.00 89.94 103 GLU A O 1
ATOM 805 N N . ALA A 1 104 ? -17.135 -0.868 16.809 1.00 89.44 104 ALA A N 1
ATOM 806 C CA . ALA A 1 104 ? -16.834 0.194 15.848 1.00 89.44 104 ALA A CA 1
ATOM 807 C C . ALA A 1 104 ? -15.329 0.298 15.540 1.00 89.44 104 ALA A C 1
ATOM 809 O O . ALA A 1 104 ? -14.948 0.465 14.382 1.00 89.44 104 ALA A O 1
ATOM 810 N N . ILE A 1 105 ? -14.470 0.153 16.555 1.00 90.75 105 ILE A N 1
ATOM 811 C CA . ILE A 1 105 ? -13.013 0.129 16.373 1.00 90.75 105 ILE A CA 1
ATOM 812 C C . ILE A 1 105 ? -12.582 -1.085 15.542 1.00 90.75 105 ILE A C 1
ATOM 814 O O . ILE A 1 105 ? -11.826 -0.919 14.588 1.00 90.75 105 ILE A O 1
ATOM 818 N N . GLU A 1 106 ? -13.068 -2.290 15.855 1.00 91.12 106 GLU A N 1
ATOM 819 C CA . GLU A 1 106 ? -12.727 -3.497 15.087 1.00 91.12 106 GLU A CA 1
ATOM 820 C C . GLU A 1 106 ? -13.212 -3.399 13.631 1.00 91.12 106 GLU A C 1
ATOM 822 O O . GLU A 1 106 ? -12.478 -3.754 12.708 1.00 91.12 106 GLU A O 1
ATOM 827 N N . ALA A 1 107 ? -14.409 -2.849 13.399 1.00 91.00 107 ALA A N 1
ATOM 828 C CA . ALA A 1 107 ? -14.914 -2.588 12.051 1.00 91.00 107 ALA A CA 1
ATOM 829 C C . ALA A 1 107 ? -14.024 -1.590 11.287 1.00 91.00 107 ALA A C 1
ATOM 831 O O . ALA A 1 107 ? -13.713 -1.806 10.114 1.00 91.00 107 ALA A O 1
ATOM 832 N N . GLY A 1 108 ? -13.566 -0.529 11.958 1.00 92.06 108 GLY A N 1
ATOM 833 C CA . GLY A 1 108 ? -12.625 0.442 11.401 1.00 92.06 108 GLY A CA 1
ATOM 834 C C . GLY A 1 108 ? -11.277 -0.182 11.030 1.00 92.06 108 GLY A C 1
ATOM 835 O O . GLY A 1 108 ? -10.797 0.027 9.915 1.00 92.06 108 GLY A O 1
ATOM 836 N N . ILE A 1 109 ? -10.711 -1.019 11.907 1.00 93.12 109 ILE A N 1
ATOM 837 C CA . ILE A 1 109 ? -9.484 -1.784 11.631 1.00 93.12 109 ILE A CA 1
ATOM 838 C C . ILE A 1 109 ? -9.679 -2.696 10.417 1.00 93.12 109 ILE A C 1
ATOM 840 O O . ILE A 1 109 ? -8.835 -2.707 9.519 1.00 93.12 109 ILE A O 1
ATOM 844 N N . GLY A 1 110 ? -10.795 -3.429 10.358 1.00 92.81 110 GLY A N 1
ATOM 845 C CA . GLY A 1 110 ? -11.124 -4.309 9.237 1.00 92.81 110 GLY A CA 1
ATOM 846 C C . GLY A 1 110 ? -11.218 -3.554 7.909 1.00 92.81 110 GLY A C 1
ATOM 847 O O . GLY A 1 110 ? -10.643 -3.987 6.910 1.00 92.81 110 GLY A O 1
ATOM 848 N N . ARG A 1 111 ? -11.862 -2.380 7.901 1.00 94.25 111 ARG A N 1
ATOM 849 C CA . ARG A 1 111 ? -11.908 -1.499 6.725 1.00 94.25 111 ARG A CA 1
ATOM 850 C C . ARG A 1 111 ? -10.511 -1.034 6.316 1.00 94.25 111 ARG A C 1
ATOM 852 O O . ARG A 1 111 ? -10.168 -1.136 5.143 1.00 94.25 111 ARG A O 1
ATOM 859 N N . THR A 1 112 ? -9.68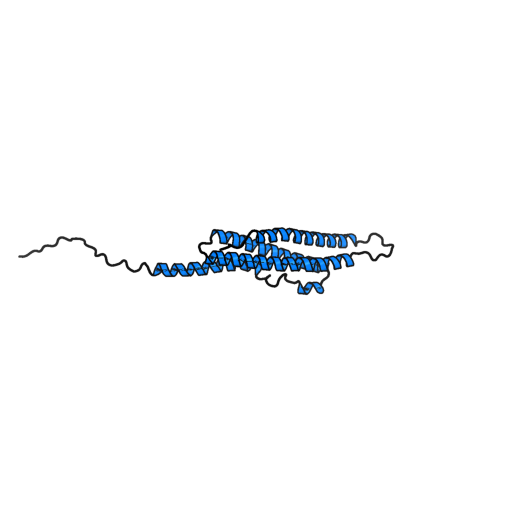7 -0.562 7.252 1.00 95.38 112 THR A N 1
ATOM 860 C CA . THR A 1 112 ? -8.303 -0.150 6.959 1.00 95.38 112 THR A CA 1
ATOM 861 C C . THR A 1 112 ? -7.478 -1.302 6.386 1.00 95.38 112 THR A C 1
ATOM 863 O O . THR A 1 112 ? -6.758 -1.096 5.410 1.00 95.38 112 THR A O 1
ATOM 866 N N . ALA A 1 113 ? -7.619 -2.514 6.931 1.00 95.00 113 ALA A N 1
ATOM 867 C CA . ALA A 1 113 ? -6.954 -3.708 6.416 1.00 95.00 113 ALA A CA 1
ATOM 868 C C . ALA A 1 113 ? -7.373 -4.011 4.970 1.00 95.00 113 ALA A C 1
ATOM 870 O O . ALA A 1 113 ? -6.521 -4.272 4.122 1.00 95.00 113 ALA A O 1
ATOM 871 N N . TRP A 1 114 ? -8.673 -3.930 4.674 1.00 95.12 114 TRP A N 1
ATOM 872 C CA . TRP A 1 114 ? -9.201 -4.145 3.328 1.00 95.12 114 TRP A CA 1
ATOM 873 C C . TRP A 1 114 ? -8.693 -3.099 2.324 1.00 95.12 114 TRP A C 1
ATOM 875 O O . TRP A 1 114 ? -8.249 -3.465 1.232 1.00 95.12 114 TRP A O 1
ATOM 885 N N . VAL A 1 115 ? -8.692 -1.813 2.698 1.00 96.25 115 VAL A N 1
ATOM 886 C CA . VAL A 1 115 ? -8.153 -0.732 1.853 1.00 96.25 115 VAL A CA 1
ATOM 887 C C . VAL A 1 115 ? -6.670 -0.968 1.565 1.00 96.25 115 VAL A C 1
ATOM 889 O O . VAL A 1 115 ? -6.238 -0.900 0.412 1.00 96.25 115 VAL A O 1
ATOM 892 N N . PHE A 1 116 ? -5.891 -1.301 2.597 1.00 96.69 116 PHE A N 1
ATOM 893 C CA . PHE A 1 116 ? -4.466 -1.574 2.449 1.00 96.69 116 PHE A CA 1
ATOM 894 C C . PHE A 1 116 ? -4.196 -2.779 1.541 1.00 96.69 116 PHE A C 1
ATOM 896 O O . PHE A 1 116 ? -3.381 -2.678 0.626 1.00 96.69 116 PHE A O 1
ATOM 903 N N . ALA A 1 117 ? -4.906 -3.892 1.745 1.00 95.62 117 ALA A N 1
ATOM 904 C CA . ALA A 1 117 ? -4.763 -5.100 0.934 1.00 95.62 117 ALA A CA 1
ATOM 905 C C . ALA A 1 117 ? -5.127 -4.856 -0.540 1.00 95.62 117 ALA A C 1
ATOM 907 O O . ALA A 1 117 ? -4.425 -5.319 -1.439 1.00 95.62 117 ALA A O 1
ATOM 908 N N . THR A 1 118 ? -6.182 -4.077 -0.793 1.00 95.94 118 THR A N 1
ATOM 909 C CA . THR A 1 118 ? -6.594 -3.689 -2.151 1.00 95.94 118 THR A CA 1
ATOM 910 C C . THR A 1 118 ? -5.493 -2.893 -2.849 1.00 95.94 118 THR A C 1
ATOM 912 O O . THR A 1 118 ? -5.099 -3.222 -3.968 1.00 95.94 118 THR A O 1
ATOM 915 N N . ALA A 1 119 ? -4.939 -1.883 -2.176 1.00 97.25 119 ALA A N 1
ATOM 916 C CA . ALA A 1 119 ? -3.841 -1.089 -2.714 1.00 97.25 119 ALA A CA 1
ATOM 917 C C . ALA A 1 119 ? -2.549 -1.903 -2.897 1.00 97.25 119 ALA A C 1
ATOM 919 O O . ALA A 1 119 ? -1.869 -1.730 -3.902 1.00 97.25 119 ALA A O 1
ATOM 920 N N . GLN A 1 120 ? -2.220 -2.803 -1.965 1.00 96.56 120 GLN A N 1
ATOM 921 C CA . GLN A 1 120 ? -1.058 -3.694 -2.059 1.00 96.56 120 GLN A CA 1
ATOM 922 C C . GLN A 1 120 ? -1.155 -4.616 -3.278 1.00 96.56 120 GLN A C 1
ATOM 924 O O . GLN A 1 120 ? -0.194 -4.723 -4.034 1.00 96.56 120 GLN A O 1
ATOM 929 N N . SER A 1 121 ? -2.322 -5.219 -3.513 1.00 95.69 121 SER A N 1
ATOM 930 C CA . SER A 1 121 ? -2.538 -6.073 -4.683 1.00 95.69 121 SER A CA 1
ATOM 931 C C . SER A 1 121 ? -2.449 -5.291 -5.998 1.00 95.69 121 SER A C 1
ATOM 933 O O . SER A 1 121 ? -1.845 -5.763 -6.959 1.00 95.69 121 SER A O 1
ATOM 935 N N . GLN A 1 122 ? -3.001 -4.073 -6.048 1.00 96.94 122 GLN A N 1
ATOM 936 C CA . GLN A 1 122 ? -2.878 -3.207 -7.227 1.00 96.94 122 GLN A CA 1
ATOM 937 C C . GLN A 1 122 ? -1.436 -2.747 -7.468 1.00 96.94 122 GLN A C 1
ATOM 939 O O . GLN A 1 122 ? -1.018 -2.651 -8.623 1.00 96.94 122 GLN A O 1
ATOM 944 N N . PHE A 1 123 ? -0.682 -2.473 -6.396 1.00 97.62 123 PHE A 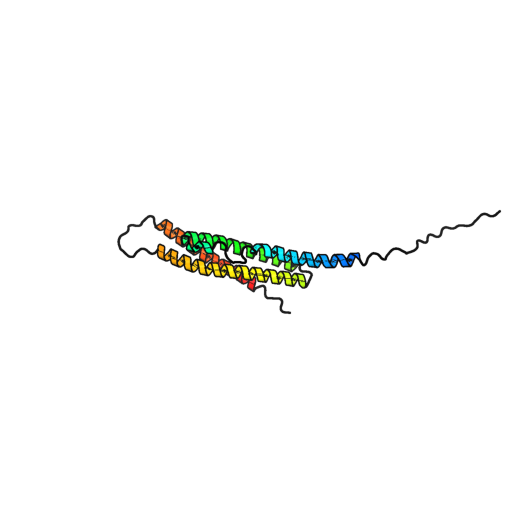N 1
ATOM 945 C CA . PHE A 1 123 ? 0.735 -2.132 -6.476 1.00 97.62 123 PHE A CA 1
ATOM 946 C C . PHE A 1 123 ? 1.528 -3.264 -7.120 1.00 97.62 123 PHE A C 1
ATOM 948 O O . PHE A 1 123 ? 2.230 -3.027 -8.093 1.00 97.62 123 PHE A O 1
ATOM 955 N N . GLU A 1 124 ? 1.375 -4.487 -6.609 1.00 96.94 124 GLU A N 1
ATOM 956 C CA . GLU A 1 124 ? 2.066 -5.678 -7.107 1.00 96.94 124 GLU A CA 1
ATOM 957 C C . GLU A 1 124 ? 1.790 -5.913 -8.595 1.00 96.94 124 GLU A C 1
ATOM 959 O O . GLU A 1 124 ? 2.723 -5.973 -9.393 1.00 96.94 124 GLU A O 1
ATOM 964 N N . GLN A 1 125 ? 0.511 -5.955 -8.983 1.00 96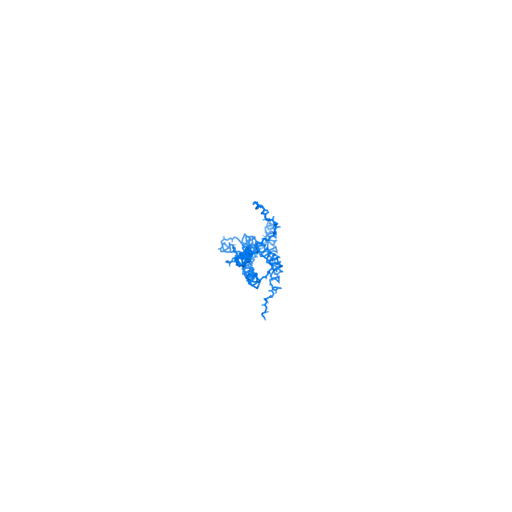.12 125 GLN A N 1
ATOM 965 C CA . GLN A 1 125 ? 0.103 -6.193 -10.372 1.00 96.12 125 GLN A CA 1
ATOM 966 C C . GLN A 1 125 ? 0.634 -5.116 -11.327 1.00 96.12 125 GLN A C 1
ATOM 968 O O . GLN A 1 125 ? 1.096 -5.423 -12.425 1.00 96.12 125 GLN A O 1
ATOM 973 N N . SER A 1 126 ? 0.575 -3.847 -10.916 1.00 96.88 126 SER A N 1
ATOM 974 C CA . SER A 1 126 ? 1.038 -2.737 -11.755 1.00 96.88 126 SER A CA 1
ATOM 975 C C . SER A 1 126 ? 2.564 -2.685 -11.832 1.00 96.88 126 SER A C 1
ATOM 977 O O . SER A 1 126 ? 3.109 -2.393 -12.894 1.00 96.88 126 SER A O 1
ATOM 979 N N . LEU A 1 127 ? 3.260 -2.984 -10.729 1.00 96.94 127 LEU A N 1
ATOM 980 C CA . LEU A 1 127 ? 4.719 -3.032 -10.690 1.00 96.94 127 LEU A CA 1
ATOM 981 C C . LEU A 1 127 ? 5.253 -4.144 -11.594 1.00 96.94 127 LEU A C 1
ATOM 983 O O . LEU A 1 127 ? 6.207 -3.894 -12.318 1.00 96.94 127 LEU A O 1
ATOM 987 N N . ASP A 1 128 ? 4.631 -5.324 -11.596 1.00 95.69 128 ASP A N 1
ATOM 988 C CA . ASP A 1 128 ? 5.021 -6.447 -12.460 1.00 95.69 128 ASP A CA 1
ATOM 989 C C . ASP A 1 128 ? 4.863 -6.126 -13.958 1.00 95.69 128 ASP A C 1
ATOM 991 O O . ASP A 1 128 ? 5.758 -6.376 -14.772 1.00 95.69 128 ASP A O 1
ATOM 995 N N . ALA A 1 129 ? 3.749 -5.484 -14.325 1.00 94.75 129 ALA A N 1
ATOM 996 C CA . ALA A 1 129 ? 3.507 -5.059 -15.701 1.00 94.75 129 ALA A CA 1
ATOM 997 C C . ALA A 1 129 ? 4.519 -3.995 -16.162 1.00 94.75 129 ALA A C 1
ATOM 999 O O . ALA A 1 129 ? 5.116 -4.114 -17.236 1.00 94.75 129 ALA A O 1
ATOM 1000 N N . LEU A 1 130 ? 4.743 -2.965 -15.341 1.00 95.81 130 LEU A N 1
ATOM 1001 C CA . LEU A 1 130 ? 5.659 -1.875 -15.673 1.00 95.81 130 LEU A CA 1
ATOM 1002 C C . LEU A 1 130 ? 7.126 -2.320 -15.625 1.00 95.81 130 LEU A C 1
ATOM 1004 O O . LEU A 1 130 ? 7.924 -1.858 -16.438 1.00 95.81 130 LEU A O 1
ATOM 1008 N N . SER A 1 131 ? 7.501 -3.227 -14.719 1.00 94.38 131 SER A N 1
ATOM 1009 C CA . SER A 1 131 ? 8.867 -3.754 -14.647 1.00 94.38 131 SER A CA 1
ATOM 1010 C C . SER A 1 131 ? 9.207 -4.582 -15.881 1.00 94.38 131 SER A C 1
ATOM 1012 O O . SER A 1 131 ? 10.275 -4.392 -16.462 1.00 94.38 131 SER A O 1
ATOM 1014 N N . SER A 1 132 ? 8.274 -5.416 -16.344 1.00 93.25 132 SER A N 1
ATOM 1015 C CA . SER A 1 132 ? 8.411 -6.177 -17.587 1.00 93.25 132 SER A CA 1
ATOM 1016 C C . SER A 1 132 ? 8.608 -5.261 -18.796 1.00 93.25 132 SER A C 1
ATOM 1018 O O . SER A 1 132 ? 9.479 -5.510 -19.635 1.00 93.25 132 SER A O 1
ATOM 1020 N N . GLN A 1 133 ? 7.841 -4.170 -18.868 1.00 91.19 133 GLN A N 1
ATOM 1021 C CA . GLN A 1 133 ? 7.993 -3.178 -19.928 1.00 91.19 133 GLN A CA 1
ATOM 1022 C C . GLN A 1 133 ? 9.351 -2.475 -19.848 1.00 91.19 133 GLN A C 1
ATOM 1024 O O . GLN A 1 133 ? 10.075 -2.432 -20.838 1.00 91.19 133 GLN A O 1
ATOM 1029 N N . MET A 1 134 ? 9.754 -2.015 -18.662 1.00 90.06 134 MET A N 1
ATOM 1030 C CA . MET A 1 134 ? 11.024 -1.313 -18.499 1.00 90.06 134 MET A CA 1
ATOM 1031 C C . MET A 1 134 ? 12.237 -2.196 -18.808 1.00 90.06 134 MET A C 1
ATOM 1033 O O . MET A 1 134 ? 13.196 -1.732 -19.414 1.00 90.06 134 MET A O 1
ATOM 1037 N N . LEU A 1 135 ? 12.207 -3.475 -18.427 1.00 87.62 135 LEU A N 1
ATOM 1038 C CA . LEU A 1 135 ? 13.273 -4.421 -18.765 1.00 87.62 135 LEU A CA 1
ATOM 1039 C C . LEU A 1 135 ? 13.341 -4.702 -20.271 1.00 87.62 135 LEU A C 1
ATOM 1041 O O . LEU A 1 135 ? 14.432 -4.904 -20.798 1.00 87.62 135 LEU A O 1
ATOM 1045 N N . THR A 1 136 ? 12.200 -4.683 -20.964 1.00 86.19 136 THR A N 1
ATOM 1046 C CA . THR A 1 136 ? 12.149 -4.804 -22.428 1.00 86.19 136 THR A CA 1
ATOM 1047 C C . THR A 1 136 ? 12.767 -3.580 -23.101 1.00 86.19 136 THR A C 1
ATOM 1049 O O . THR A 1 136 ? 13.558 -3.739 -24.027 1.00 86.19 136 THR A O 1
ATOM 1052 N N . ASP A 1 137 ? 12.469 -2.380 -22.599 1.00 80.69 137 ASP A N 1
ATOM 1053 C CA . ASP A 1 137 ? 13.014 -1.120 -23.122 1.00 80.69 137 ASP A CA 1
ATOM 1054 C C . ASP A 1 137 ? 14.534 -0.994 -22.897 1.00 80.69 137 ASP A C 1
ATOM 1056 O O . ASP A 1 137 ? 15.220 -0.317 -23.660 1.00 80.69 137 ASP A O 1
ATOM 1060 N N . LEU A 1 138 ? 15.067 -1.651 -21.860 1.00 77.06 138 LEU A N 1
ATOM 1061 C CA . LEU A 1 138 ? 16.494 -1.652 -21.516 1.00 77.06 138 LEU A CA 1
ATOM 1062 C C . LEU A 1 138 ? 17.292 -2.795 -22.153 1.00 77.06 138 LEU A C 1
ATOM 1064 O O . LEU A 1 138 ? 18.523 -2.776 -22.105 1.00 77.06 138 LEU A O 1
ATOM 1068 N N . ALA A 1 139 ? 16.635 -3.811 -22.716 1.00 71.69 139 ALA A N 1
ATOM 1069 C CA . ALA A 1 139 ? 17.339 -4.917 -23.347 1.00 71.69 139 ALA A CA 1
ATOM 1070 C C . ALA A 1 139 ? 18.047 -4.406 -24.618 1.00 71.69 139 ALA A C 1
ATOM 1072 O O . ALA A 1 139 ? 17.376 -3.915 -25.529 1.00 71.69 139 ALA A O 1
ATOM 1073 N N . PRO A 1 140 ? 19.385 -4.528 -24.735 1.00 63.25 140 PRO A N 1
ATOM 1074 C CA . PRO A 1 140 ? 20.070 -4.114 -25.949 1.00 63.25 140 PRO A CA 1
ATOM 1075 C C . PRO A 1 140 ? 19.537 -4.943 -27.117 1.00 63.25 140 PRO A C 1
ATOM 1077 O O . PRO A 1 140 ? 19.497 -6.176 -27.049 1.00 63.25 140 PRO A O 1
ATOM 1080 N N . ALA A 1 141 ? 19.134 -4.277 -28.202 1.00 54.78 141 ALA A N 1
ATOM 1081 C CA . ALA A 1 141 ? 18.849 -4.961 -29.453 1.00 54.78 141 ALA A CA 1
ATOM 1082 C C . ALA A 1 141 ? 20.107 -5.755 -29.821 1.00 54.78 141 ALA A C 1
ATOM 1084 O O . ALA A 1 141 ? 21.156 -5.169 -30.074 1.00 54.78 141 ALA A O 1
ATOM 1085 N N . ALA A 1 142 ? 20.032 -7.085 -29.770 1.00 44.47 142 ALA A N 1
ATOM 1086 C CA . ALA A 1 142 ? 21.158 -7.964 -30.044 1.00 44.47 142 ALA A CA 1
ATOM 1087 C C . ALA A 1 142 ? 21.637 -7.771 -31.497 1.00 44.47 142 ALA A C 1
ATOM 1089 O O . ALA A 1 142 ? 21.179 -8.434 -32.423 1.00 44.47 142 ALA A O 1
ATOM 1090 N N . GLY A 1 143 ? 22.546 -6.824 -31.698 1.00 45.12 143 GLY A N 1
ATOM 1091 C CA . GLY A 1 143 ? 23.149 -6.453 -32.969 1.00 45.12 143 GLY A CA 1
ATOM 1092 C C . GLY A 1 143 ? 24.444 -5.715 -32.665 1.00 45.12 143 GLY A C 1
ATOM 1093 O O . GLY A 1 143 ? 24.432 -4.686 -32.004 1.00 45.12 143 GLY A O 1
ATOM 1094 N N . GLY A 1 144 ? 25.566 -6.321 -33.050 1.00 51.44 144 GLY A N 1
ATOM 1095 C CA . GLY A 1 144 ? 26.887 -5.992 -32.526 1.00 51.44 144 GLY A CA 1
ATOM 1096 C C . GLY A 1 144 ? 27.393 -4.587 -32.848 1.00 51.44 144 GLY A C 1
ATOM 1097 O O . GLY A 1 144 ? 27.044 -3.992 -33.864 1.00 51.44 144 GLY A O 1
ATOM 1098 N N . ASN A 1 145 ? 28.334 -4.170 -32.000 1.00 57.12 145 ASN A N 1
ATOM 1099 C CA . ASN A 1 145 ? 29.157 -2.965 -32.070 1.00 57.12 145 ASN A CA 1
ATOM 1100 C C . ASN A 1 145 ? 28.448 -1.682 -31.630 1.00 57.12 145 ASN A C 1
ATOM 1102 O O . ASN A 1 145 ? 28.076 -0.850 -32.454 1.00 57.12 145 ASN A O 1
ATOM 1106 N N . THR A 1 146 ? 28.409 -1.458 -30.322 1.00 49.94 146 THR A N 1
ATOM 1107 C CA . THR A 1 146 ? 28.269 -0.104 -29.790 1.00 49.94 146 THR A CA 1
ATOM 1108 C C . THR A 1 146 ? 29.229 0.062 -28.624 1.00 49.94 146 THR A C 1
ATOM 1110 O O . THR A 1 146 ? 29.214 -0.709 -27.665 1.00 49.94 146 THR A O 1
ATOM 1113 N N . GLU A 1 147 ? 30.136 1.027 -28.781 1.00 50.22 147 GLU A N 1
ATOM 1114 C CA . GLU A 1 147 ? 30.967 1.585 -27.715 1.00 50.22 147 GLU A CA 1
ATOM 1115 C C . GLU A 1 147 ? 30.098 1.913 -26.494 1.00 50.22 147 GLU A C 1
ATOM 1117 O O . GLU A 1 147 ? 28.920 2.221 -26.658 1.00 50.22 147 GLU A O 1
ATOM 1122 N N . ALA A 1 148 ? 30.669 1.843 -25.287 1.00 55.75 148 ALA A N 1
ATOM 1123 C CA . ALA A 1 14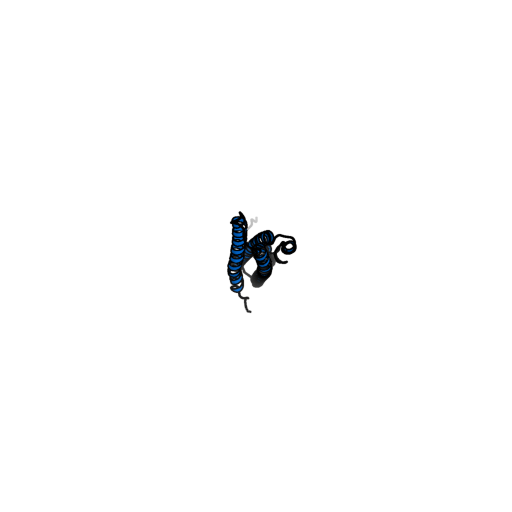8 ? 29.984 2.193 -24.044 1.00 55.75 148 ALA A CA 1
ATOM 1124 C C . ALA A 1 148 ? 29.335 3.584 -24.170 1.00 55.75 148 ALA A C 1
ATOM 1126 O O . ALA A 1 148 ? 30.016 4.612 -24.153 1.00 55.75 148 ALA A O 1
ATOM 1127 N N . LEU A 1 149 ? 28.019 3.596 -24.383 1.00 50.81 149 LEU A N 1
ATOM 1128 C CA . LEU A 1 149 ? 27.228 4.804 -24.541 1.00 50.81 149 LEU A CA 1
ATOM 1129 C C . LEU A 1 149 ? 26.924 5.405 -23.158 1.00 50.81 149 LEU A C 1
ATOM 1131 O O . LEU A 1 149 ? 26.900 4.684 -22.161 1.00 50.81 149 LEU A O 1
ATOM 1135 N N . PRO A 1 150 ? 26.588 6.707 -23.082 1.00 51.22 150 PRO A N 1
ATOM 1136 C CA . PRO A 1 150 ? 26.056 7.378 -21.883 1.00 51.22 150 PRO A CA 1
ATOM 1137 C C . PRO A 1 150 ? 24.710 6.810 -21.359 1.00 51.22 150 PRO A C 1
ATOM 1139 O O . PRO A 1 150 ? 24.045 7.444 -20.541 1.00 51.22 150 PRO A O 1
ATOM 1142 N N . GLU A 1 151 ? 24.303 5.627 -21.824 1.00 55.75 151 GLU A N 1
ATOM 1143 C CA . GLU A 1 151 ? 23.111 4.867 -21.434 1.00 55.75 151 GLU A CA 1
ATOM 1144 C C . GLU A 1 151 ? 23.265 4.154 -20.078 1.00 55.75 151 GLU A C 1
ATOM 1146 O O . GLU A 1 151 ? 22.254 3.784 -19.476 1.00 55.75 151 GLU A O 1
ATOM 1151 N N . ASP A 1 152 ? 24.488 4.051 -19.539 1.00 64.62 152 ASP A N 1
ATOM 1152 C CA 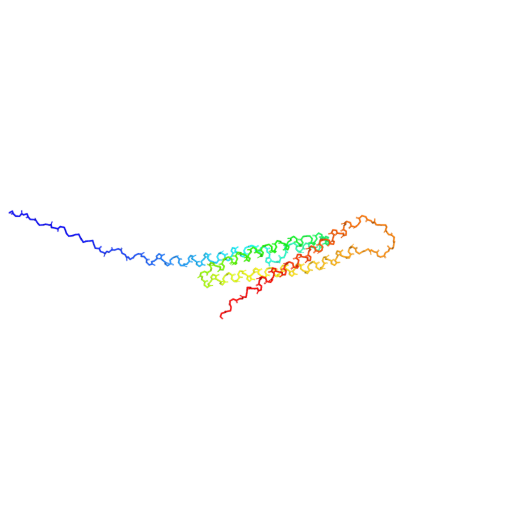. ASP A 1 152 ? 24.746 3.468 -18.212 1.00 64.62 152 ASP A CA 1
ATOM 1153 C C . ASP A 1 152 ? 23.979 4.203 -17.099 1.00 64.62 152 ASP A C 1
ATOM 1155 O O . ASP A 1 152 ? 23.335 3.572 -16.264 1.00 64.62 152 ASP A O 1
ATOM 1159 N N . ASP A 1 153 ? 23.954 5.539 -17.117 1.00 74.19 153 ASP A N 1
ATOM 1160 C CA . ASP A 1 153 ? 23.285 6.336 -16.079 1.00 74.19 153 ASP A CA 1
ATOM 1161 C C . ASP A 1 153 ? 21.757 6.167 -16.097 1.00 74.19 153 ASP A C 1
ATOM 1163 O O . ASP A 1 153 ? 21.106 6.151 -15.049 1.00 74.19 153 ASP A O 1
ATOM 1167 N N . ALA A 1 154 ? 21.159 6.063 -17.286 1.00 76.69 154 ALA A N 1
ATOM 1168 C CA . ALA A 1 154 ? 19.715 5.894 -17.437 1.00 76.69 154 ALA A CA 1
ATOM 1169 C C . ALA A 1 154 ? 19.276 4.472 -17.063 1.00 76.69 154 ALA A C 1
ATOM 1171 O O . ALA A 1 154 ? 18.259 4.302 -16.382 1.00 76.69 154 ALA A O 1
ATOM 1172 N N . MET A 1 155 ? 20.065 3.467 -17.453 1.00 81.44 155 MET A N 1
ATOM 1173 C CA . MET A 1 155 ? 19.857 2.073 -17.072 1.00 81.44 155 MET A CA 1
ATOM 1174 C C . MET A 1 155 ? 19.993 1.890 -15.557 1.00 81.44 155 MET A C 1
ATOM 1176 O O . MET A 1 155 ? 19.087 1.338 -14.933 1.00 81.44 155 MET A O 1
ATOM 1180 N N . VAL A 1 156 ? 21.071 2.400 -14.950 1.00 85.56 156 VAL A N 1
ATOM 1181 C CA . VAL A 1 156 ? 21.305 2.311 -13.500 1.00 85.56 156 VAL A CA 1
ATOM 1182 C C . VAL A 1 156 ? 20.153 2.945 -12.729 1.00 85.56 156 VAL A C 1
ATOM 1184 O O . VAL A 1 156 ? 19.568 2.278 -11.880 1.00 85.56 156 VAL A O 1
ATOM 1187 N N . ARG A 1 157 ? 19.732 4.169 -13.079 1.00 86.25 157 ARG A N 1
ATOM 1188 C CA . ARG A 1 157 ? 18.584 4.822 -12.418 1.00 86.25 157 ARG A CA 1
ATOM 1189 C C . ARG A 1 157 ? 17.289 4.025 -12.559 1.00 86.25 157 ARG A C 1
ATOM 1191 O O . ARG A 1 157 ? 16.501 3.963 -11.621 1.00 86.25 157 ARG A O 1
ATOM 1198 N N . SER A 1 158 ? 17.056 3.417 -13.720 1.00 88.19 158 SER A N 1
ATOM 1199 C CA . SER A 1 158 ? 15.864 2.593 -13.952 1.00 88.19 158 SER A CA 1
ATOM 1200 C C . SER A 1 158 ? 15.882 1.329 -13.083 1.00 88.19 158 SER A C 1
ATOM 1202 O O . SER A 1 158 ? 14.864 0.967 -12.494 1.00 88.19 158 SER A O 1
ATOM 1204 N N . MET A 1 159 ? 17.045 0.690 -12.931 1.00 90.44 159 MET A N 1
ATOM 1205 C CA . MET A 1 159 ? 17.225 -0.446 -12.020 1.00 90.44 159 MET A CA 1
ATOM 1206 C C . MET A 1 159 ? 17.068 -0.048 -10.553 1.00 90.44 159 MET A C 1
ATOM 1208 O O . MET A 1 159 ? 16.371 -0.743 -9.818 1.00 90.44 159 MET A O 1
ATOM 1212 N N . GLU A 1 160 ? 17.643 1.079 -10.131 1.00 92.38 160 GLU A N 1
ATOM 1213 C CA . GLU A 1 160 ? 17.470 1.617 -8.775 1.00 92.38 160 GLU A CA 1
ATOM 1214 C C . GLU A 1 160 ? 15.987 1.815 -8.439 1.00 92.38 160 GLU A C 1
ATOM 1216 O O . GLU A 1 160 ? 15.525 1.359 -7.395 1.00 92.38 160 GLU A O 1
ATOM 1221 N N . ILE A 1 161 ? 15.211 2.399 -9.359 1.00 93.94 161 ILE A N 1
ATOM 1222 C CA . ILE A 1 161 ? 13.769 2.605 -9.181 1.00 93.94 161 ILE A CA 1
ATOM 1223 C C . ILE A 1 161 ? 13.013 1.272 -9.051 1.00 93.94 161 ILE A C 1
ATOM 1225 O O . ILE A 1 161 ? 12.104 1.179 -8.219 1.00 93.94 161 ILE A O 1
ATOM 1229 N N . LEU A 1 162 ? 13.370 0.230 -9.816 1.00 93.88 162 LEU A N 1
ATOM 1230 C CA . LEU A 1 162 ? 12.765 -1.100 -9.638 1.00 93.88 162 LEU A CA 1
ATOM 1231 C C . LEU A 1 162 ? 13.085 -1.685 -8.278 1.00 93.88 162 LEU A C 1
ATOM 1233 O O . LEU A 1 162 ? 12.169 -2.114 -7.577 1.00 93.88 162 LEU A O 1
ATOM 1237 N N . PHE A 1 163 ? 14.363 -1.702 -7.900 1.00 95.06 163 PHE A N 1
ATOM 1238 C CA . PHE A 1 163 ? 14.780 -2.264 -6.621 1.00 95.06 163 PHE A CA 1
ATOM 1239 C C . PHE A 1 163 ? 14.099 -1.542 -5.461 1.00 95.06 163 PHE A C 1
ATOM 1241 O O . PHE A 1 163 ? 13.521 -2.199 -4.597 1.00 95.06 163 PHE A O 1
ATOM 1248 N N . ASP A 1 164 ? 14.059 -0.210 -5.481 1.00 97.19 164 ASP A N 1
ATOM 1249 C CA . ASP A 1 164 ? 13.357 0.587 -4.475 1.00 97.19 164 ASP A CA 1
ATOM 1250 C C . ASP A 1 164 ? 11.859 0.262 -4.411 1.00 97.19 164 ASP A C 1
ATOM 1252 O O . ASP A 1 164 ? 11.272 0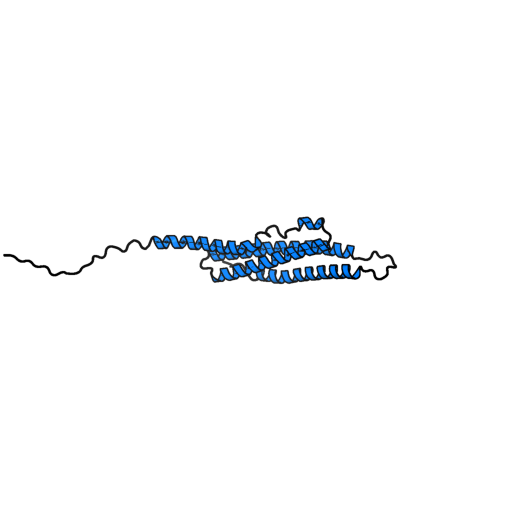.230 -3.324 1.00 97.19 164 ASP A O 1
ATOM 1256 N N . SER A 1 165 ? 11.231 -0.001 -5.557 1.00 96.50 165 SER A N 1
ATOM 1257 C CA . SER A 1 165 ? 9.805 -0.328 -5.642 1.00 96.50 165 SER A CA 1
ATOM 1258 C C . SER A 1 165 ? 9.502 -1.738 -5.121 1.00 96.50 165 SER A C 1
ATOM 1260 O O . SER A 1 165 ? 8.541 -1.919 -4.373 1.00 96.50 165 SER A O 1
ATOM 1262 N N . TYR A 1 166 ? 10.353 -2.728 -5.403 1.00 96.38 166 TYR A N 1
ATOM 1263 C CA . TYR A 1 166 ? 10.232 -4.065 -4.809 1.00 96.38 166 TYR A CA 1
ATOM 1264 C C . TYR A 1 166 ? 10.546 -4.062 -3.308 1.00 96.38 166 TYR A C 1
ATOM 1266 O O . TYR A 1 166 ? 9.829 -4.684 -2.526 1.00 96.38 166 TYR A O 1
ATOM 1274 N N . MET A 1 167 ? 11.543 -3.296 -2.860 1.00 97.00 167 MET A N 1
ATOM 1275 C CA . MET A 1 167 ? 11.824 -3.122 -1.429 1.00 97.00 167 MET A CA 1
ATOM 1276 C C . MET A 1 167 ? 10.662 -2.437 -0.698 1.00 97.00 167 MET A C 1
ATOM 1278 O O . MET A 1 167 ? 10.365 -2.762 0.457 1.00 97.00 167 MET A O 1
ATOM 1282 N N . LEU A 1 168 ? 9.968 -1.510 -1.363 1.00 97.38 168 LEU A N 1
ATOM 1283 C CA . LEU A 1 168 ? 8.733 -0.921 -0.854 1.00 97.38 168 LEU A CA 1
ATOM 1284 C C . LEU A 1 168 ? 7.620 -1.973 -0.722 1.00 97.38 168 LEU A C 1
ATOM 1286 O O . LEU A 1 168 ? 6.948 -2.002 0.313 1.00 97.38 168 LEU A O 1
ATOM 1290 N N . PHE A 1 169 ? 7.453 -2.858 -1.711 1.00 96.56 169 PHE A N 1
ATOM 1291 C CA . PHE A 1 169 ? 6.507 -3.974 -1.633 1.00 96.56 169 PHE A CA 1
ATOM 1292 C C . PHE A 1 169 ? 6.821 -4.915 -0.466 1.00 96.56 169 PHE A C 1
ATOM 1294 O O . PHE A 1 169 ? 5.942 -5.186 0.351 1.00 96.56 169 PHE A O 1
ATOM 1301 N N . GLU A 1 170 ? 8.071 -5.334 -0.300 1.00 94.88 170 GLU A N 1
ATOM 1302 C CA . GLU A 1 170 ? 8.495 -6.173 0.829 1.00 94.88 170 GLU A CA 1
ATOM 1303 C C . GLU A 1 170 ? 8.193 -5.511 2.180 1.00 94.88 170 GLU A C 1
ATOM 1305 O O . GLU A 1 170 ? 7.605 -6.113 3.083 1.00 94.88 170 GLU A O 1
ATOM 1310 N N . ARG A 1 171 ? 8.487 -4.211 2.311 1.00 95.19 171 ARG A N 1
ATOM 1311 C CA . ARG A 1 171 ? 8.144 -3.443 3.516 1.00 95.19 171 ARG A CA 1
ATOM 1312 C C . ARG A 1 171 ? 6.634 -3.396 3.764 1.00 95.19 171 ARG A C 1
ATOM 1314 O O . ARG A 1 171 ? 6.200 -3.350 4.915 1.00 95.19 171 ARG A O 1
ATOM 1321 N N . SER A 1 172 ? 5.829 -3.389 2.708 1.00 95.19 172 SER A N 1
ATOM 1322 C CA . SER A 1 172 ? 4.372 -3.393 2.815 1.00 95.19 172 SER A CA 1
ATOM 1323 C C . SER A 1 172 ? 3.828 -4.714 3.372 1.00 95.19 172 SER A C 1
ATOM 1325 O O . SER A 1 172 ? 2.843 -4.698 4.110 1.00 95.19 172 SER A O 1
ATOM 1327 N N . GLN A 1 173 ? 4.496 -5.846 3.121 1.00 92.56 173 GLN A N 1
ATOM 1328 C CA . GLN A 1 173 ? 4.108 -7.142 3.689 1.00 92.56 173 GLN A CA 1
ATOM 1329 C C . GLN A 1 173 ? 4.222 -7.144 5.218 1.00 92.56 173 GLN A C 1
ATOM 1331 O O . GLN A 1 173 ? 3.368 -7.702 5.907 1.00 92.56 173 GLN A O 1
ATOM 1336 N N . GLU A 1 174 ? 5.230 -6.462 5.767 1.00 90.12 174 GLU A N 1
ATOM 1337 C CA . GLU A 1 174 ? 5.372 -6.299 7.216 1.00 90.12 174 GLU A CA 1
ATOM 1338 C C . GLU A 1 174 ? 4.212 -5.497 7.822 1.00 90.12 174 GLU A C 1
ATOM 1340 O O . GLU A 1 174 ? 3.706 -5.840 8.890 1.00 90.12 174 GLU A O 1
ATOM 1345 N N . LEU A 1 175 ? 3.727 -4.466 7.123 1.00 88.44 175 LEU A N 1
ATOM 1346 C CA . LEU A 1 175 ? 2.525 -3.745 7.542 1.00 88.44 175 LEU A CA 1
ATOM 1347 C C . LEU A 1 175 ? 1.272 -4.634 7.432 1.00 88.44 175 LEU A C 1
ATOM 1349 O O . LEU A 1 175 ? 0.473 -4.648 8.367 1.00 88.44 175 LEU A O 1
ATOM 1353 N N . SER A 1 176 ? 1.145 -5.444 6.371 1.00 88.69 176 SER A N 1
ATOM 1354 C CA . SER A 1 176 ? 0.058 -6.431 6.207 1.00 88.69 176 SER A CA 1
ATOM 1355 C C . SER A 1 176 ? -0.036 -7.401 7.390 1.00 88.69 176 SER A C 1
ATOM 1357 O O . SER A 1 176 ? -1.123 -7.638 7.920 1.00 88.69 176 SER A O 1
ATOM 1359 N N . ARG A 1 177 ? 1.098 -7.907 7.892 1.00 87.50 177 ARG A N 1
ATOM 1360 C CA . ARG A 1 177 ? 1.124 -8.813 9.058 1.00 87.50 177 ARG A CA 1
ATOM 1361 C C . ARG A 1 177 ? 0.534 -8.177 10.318 1.00 87.50 177 ARG A C 1
ATOM 1363 O O . ARG A 1 177 ? -0.112 -8.868 11.107 1.00 87.50 177 ARG A O 1
ATOM 1370 N N . ARG A 1 178 ? 0.682 -6.862 10.499 1.00 82.19 178 ARG A N 1
ATOM 1371 C CA . ARG A 1 178 ? 0.113 -6.151 11.657 1.00 82.19 178 ARG A CA 1
ATOM 1372 C C . ARG A 1 178 ? -1.409 -6.138 11.650 1.00 82.19 178 ARG A C 1
ATOM 1374 O O . ARG A 1 178 ? -1.995 -6.128 12.725 1.00 82.19 178 ARG A O 1
ATOM 1381 N N . PHE A 1 179 ? -2.038 -6.198 10.478 1.00 80.75 179 PHE A N 1
ATOM 1382 C CA . PHE A 1 179 ? -3.488 -6.358 10.380 1.00 80.75 179 PHE A CA 1
ATOM 1383 C C . PHE A 1 179 ? -3.930 -7.772 10.771 1.00 80.75 179 PHE A C 1
ATOM 1385 O O . PHE A 1 179 ? -4.922 -7.926 11.472 1.00 80.75 179 PHE A O 1
ATOM 1392 N N . THR A 1 180 ? -3.161 -8.806 10.409 1.00 68.88 180 THR A N 1
ATOM 1393 C CA . THR A 1 180 ? -3.480 -10.206 10.766 1.00 68.88 180 THR A CA 1
ATOM 1394 C C . THR A 1 180 ? -3.295 -10.529 12.252 1.00 68.88 180 THR A C 1
ATOM 1396 O O . THR A 1 180 ? -3.926 -11.449 12.764 1.00 68.88 180 THR A O 1
ATOM 1399 N N . GLY A 1 181 ? -2.476 -9.751 12.970 1.00 58.12 181 GLY A N 1
ATOM 1400 C CA . GLY A 1 181 ? -2.342 -9.838 14.429 1.00 58.12 181 GLY A CA 1
ATOM 1401 C C . GLY A 1 181 ? -3.551 -9.295 15.204 1.00 58.12 181 GLY A C 1
ATOM 1402 O O . GLY A 1 181 ? -3.616 -9.454 16.422 1.00 58.12 181 GLY A O 1
ATOM 1403 N N . VAL A 1 182 ? -4.514 -8.672 14.517 1.00 53.28 182 VAL A N 1
ATOM 1404 C CA . VAL A 1 182 ? -5.781 -8.202 15.085 1.00 53.28 182 VAL A CA 1
ATOM 1405 C C . VAL A 1 182 ? -6.871 -9.216 14.740 1.00 53.28 182 VAL A C 1
ATOM 1407 O O . VAL A 1 182 ? -7.715 -8.989 13.880 1.00 53.28 182 VAL A O 1
ATOM 1410 N N . ALA A 1 183 ? -6.811 -10.397 15.356 1.00 39.03 183 ALA A N 1
ATOM 1411 C CA . ALA A 1 183 ? -7.868 -11.392 15.205 1.00 39.03 183 ALA A CA 1
ATOM 1412 C C . ALA A 1 183 ? -9.217 -10.821 15.699 1.00 39.03 183 ALA A C 1
ATOM 1414 O O . ALA A 1 183 ? -9.227 -10.080 16.691 1.00 39.03 183 ALA A O 1
ATOM 1415 N N . PRO A 1 184 ? -10.345 -11.166 15.049 1.00 41.50 184 PRO A N 1
ATOM 1416 C CA . PRO A 1 184 ? -11.664 -10.740 15.496 1.00 41.50 184 PRO A CA 1
ATOM 1417 C C . PRO A 1 184 ? -11.922 -11.232 16.921 1.00 41.50 184 PRO A C 1
ATOM 1419 O O . PRO A 1 184 ? -11.532 -12.344 17.284 1.00 41.50 184 PRO A O 1
ATOM 1422 N N . VAL A 1 185 ? -12.601 -10.409 17.724 1.00 39.31 185 VAL A N 1
ATOM 1423 C CA . VAL A 1 185 ? -13.171 -10.842 19.003 1.00 39.31 185 VAL A CA 1
ATOM 1424 C C . VAL A 1 185 ? -14.214 -11.911 18.679 1.00 39.31 185 VAL A C 1
ATOM 1426 O O . VAL A 1 185 ? -15.335 -11.594 18.294 1.00 39.31 185 VAL A O 1
ATOM 1429 N N . THR A 1 186 ? -13.817 -13.179 18.750 1.00 34.72 186 THR A N 1
ATOM 1430 C CA . THR A 1 186 ? -14.745 -14.307 18.709 1.00 34.72 186 THR A CA 1
ATOM 1431 C C . THR A 1 186 ? -15.631 -14.226 19.947 1.00 34.72 186 THR A C 1
ATOM 1433 O O . THR A 1 186 ? -15.100 -14.152 21.059 1.00 34.72 186 THR A O 1
ATOM 1436 N N . GLU A 1 187 ? -16.946 -14.168 19.722 1.00 33.41 187 GLU A N 1
ATOM 1437 C CA . GLU A 1 187 ? -17.994 -14.187 20.755 1.00 33.41 187 GLU A CA 1
ATOM 1438 C C . GLU A 1 187 ? -17.901 -15.393 21.696 1.00 33.41 187 GLU A C 1
ATOM 1440 O O . GLU A 1 187 ? -17.515 -16.494 21.234 1.00 33.41 187 GLU A O 1
#

Foldseek 3Di:
DDDDDDDDDDDDDPDDDDPPPPVVVVVVVVVLVVLLVLLVVLLVLLPVQLVAFPPLVVLVVDQLQVSLVSLLVRLVSLLVSLVSSLVSLVVSCVVQPDPSSVVSSLVSLVSSLVSLVRRLVSLVVSLVVSVVRLVVVPDPPPDDDDDPDPCVVVNVVSVVSSVVSVVSSVVSVVSSVVSVVPDDPDD

Secondary structure (DSSP, 8-state):
------------------SSSHHHHHHHHHHHHHHHHHHHHHHGGGGGGTTSSTTGGGGGGS-HHHHHHHHHHHHHHHHHHHHHHHHHHHHHHHT--SHHHHHHHHHHHHHHHHHHHHHHHHHHHHHHHHHHHHHHHHS--S-S-----TTHHHHHHHHHHHHHHHHHHHHHHHHHHHHHTS-----

Radius of gyration: 32.16 Å; chains: 1; bounding box: 82×56×114 Å

pLDDT: mean 78.03, std 21.29, range [33.41, 98.0]